Protein AF-X1SM52-F1 (afdb_monomer)

Nearest PDB structures (foldseek):
  2pl2-assembly1_B  TM=7.742E-01  e=5.241E-04  Thermus thermophilus HB27
  8tau-assembly1_S  TM=8.179E-01  e=6.120E-02  Homo sapiens
  5a31-assembly1_Y  TM=7.576E-01  e=1.519E-01  Homo sapiens
  7vop-assembly1_Z  TM=7.124E-01  e=1.519E-01  Xenopus laevis
  4ja7-assembly1_A  TM=6.830E-01  e=1.365E-01  Rattus norvegicus

Organism: NCBI:txid412755

Mean predicted aligned error: 5.31 Å

pLDDT: mean 91.98, std 9.49, range [37.09, 98.44]

Radius of gyration: 20.3 Å; Cα contacts (8 Å, |Δi|>4): 398; chains: 1; bounding box: 56×36×54 Å

Sequence (228 aa):
SEGLKYVTSRDSLLLVSANLERLLGDQPKRIELLNKALKENPASTICRYLLAREAYNKKDYNGVITFLKPTIENHFDEIRSFILYSKAVSICDHNYSRAIAILKQADPIGWADPIFVATLGGMYSLSENASEAENIFGRAKKQRFPEEEARQITFKPKDLADPIRNIITIGTVIVFKSTYLLIQSKQFGKFLYLSPKVEGKYVQEQTLLKFTIAYTAKGGLALYPSII

InterPro domains:
  IPR011990 Tetratricopeptide-like helical domain superfamily [G3DSA:1.25.40.10] (17-161)

Secondary structure (DSSP, 8-state):
-GGGGG-S-HHHHHHHHHHHHHHHT-HHHHHHHHHHHHHH-TT-HHHHHHHHHHHHHTT-HHHHHHHHHHHHHH-TT-HHHHHHHHHHHHHHHTSSHHHHHHHGGGHHHHTT-HHHHHHHHHHHHHTT-HHHHHHHHHHHHHS---HHHHHS--B-PBPSS-TTSBPEEEEEEEEE-SS-EEEEETTTEEEEES-SEETTEEPPTT-EEEEEEEEETTEEEEEEEEE-

Solvent-accessible surface area (backbone atoms only — not comparable to full-atom values): 11850 Å² total; per-residue (Å²): 122,74,75,73,78,70,57,93,47,72,35,60,54,29,50,53,51,23,53,49,27,56,75,73,65,39,57,70,61,19,52,52,29,37,52,50,20,30,69,76,36,77,82,43,57,65,43,26,46,55,52,17,52,53,25,46,75,71,68,34,36,68,51,19,43,64,45,35,47,67,38,64,75,73,40,65,82,45,51,71,50,35,53,54,38,22,54,29,43,18,42,78,67,58,42,42,69,67,19,50,60,55,37,54,68,27,45,95,66,28,78,81,35,44,49,47,44,5,41,55,26,42,43,29,21,74,35,102,39,49,67,58,15,51,52,46,25,54,54,41,61,77,48,90,59,59,71,68,59,33,67,36,80,60,23,70,58,51,28,48,91,45,71,86,41,67,41,69,50,59,26,31,25,76,40,74,43,92,60,26,30,36,28,42,26,91,82,56,46,62,25,40,27,87,42,37,51,48,92,88,38,79,63,56,62,72,42,45,33,38,24,34,54,33,14,17,22,62,37,41,31,49,40,81,54,40,82,111

Structure (mmCIF, N/CA/C/O backbone):
data_AF-X1SM52-F1
#
_entry.id   AF-X1SM52-F1
#
loop_
_atom_site.group_PDB
_atom_site.id
_atom_site.type_symbol
_atom_site.label_atom_id
_atom_site.label_alt_id
_atom_site.label_comp_id
_atom_site.label_asym_id
_atom_site.label_entity_id
_atom_site.label_seq_id
_atom_site.pdbx_PDB_ins_code
_atom_site.Cartn_x
_atom_site.Cartn_y
_atom_site.Cartn_z
_atom_site.occupancy
_atom_site.B_iso_or_equiv
_atom_site.auth_seq_id
_atom_site.auth_comp_id
_atom_site.auth_asym_id
_atom_site.auth_atom_id
_atom_site.pdbx_PDB_model_num
ATOM 1 N N . SER A 1 1 ? 36.768 -13.390 -15.983 1.00 49.78 1 SER A N 1
ATOM 2 C CA . SER A 1 1 ? 36.054 -14.673 -15.854 1.00 49.78 1 SER A CA 1
ATOM 3 C C . SER A 1 1 ? 35.339 -14.962 -17.167 1.00 49.78 1 SER A C 1
ATOM 5 O O . SER A 1 1 ? 34.784 -14.045 -17.762 1.00 49.78 1 SER A O 1
ATOM 7 N N . GLU A 1 2 ? 35.389 -16.199 -17.661 1.00 37.09 2 GLU A N 1
ATOM 8 C CA . GLU A 1 2 ? 34.787 -16.580 -18.954 1.00 37.09 2 GLU A CA 1
ATOM 9 C C . GLU A 1 2 ? 33.251 -16.602 -18.936 1.00 37.09 2 GLU A C 1
ATOM 11 O O . GLU A 1 2 ? 32.628 -16.415 -19.976 1.00 37.09 2 GLU A O 1
ATOM 16 N N . GLY A 1 3 ? 32.626 -16.713 -17.757 1.00 49.22 3 GLY A N 1
ATOM 17 C CA . GLY A 1 3 ? 31.164 -16.734 -17.613 1.00 49.22 3 GLY A CA 1
ATOM 18 C C . GLY A 1 3 ? 30.441 -15.446 -18.040 1.00 49.22 3 GLY A C 1
ATOM 19 O O . GLY A 1 3 ? 29.274 -15.504 -18.408 1.00 49.22 3 GLY A O 1
ATOM 20 N N . LEU A 1 4 ? 31.123 -14.292 -18.072 1.00 47.25 4 LEU A N 1
ATOM 21 C CA . LEU A 1 4 ? 30.550 -13.027 -18.569 1.00 47.25 4 LEU A CA 1
ATOM 22 C C . LEU A 1 4 ? 30.437 -12.975 -20.103 1.00 47.25 4 LEU A C 1
ATOM 24 O O . LEU A 1 4 ? 29.675 -12.165 -20.622 1.00 47.25 4 LEU A O 1
ATOM 28 N N . LYS A 1 5 ? 31.169 -13.832 -20.832 1.00 47.19 5 LYS A N 1
ATOM 29 C CA . LYS A 1 5 ? 31.117 -13.899 -22.304 1.00 47.19 5 LYS A CA 1
ATOM 30 C C . LYS A 1 5 ? 29.889 -14.650 -22.835 1.00 47.19 5 LYS A C 1
ATOM 32 O O . LYS A 1 5 ? 29.604 -14.544 -24.020 1.00 47.19 5 LYS A O 1
ATOM 37 N N . TYR A 1 6 ? 29.165 -15.368 -21.973 1.00 46.94 6 TYR A N 1
ATOM 38 C CA . TYR A 1 6 ? 28.023 -16.214 -22.345 1.00 46.94 6 TYR A CA 1
ATOM 39 C C . TYR A 1 6 ? 26.663 -15.666 -21.900 1.00 46.94 6 TYR A C 1
ATOM 41 O O . TYR A 1 6 ? 25.673 -16.394 -21.928 1.00 46.94 6 TYR A O 1
ATOM 49 N N . VAL A 1 7 ? 26.574 -14.394 -21.499 1.00 51.34 7 VAL A N 1
ATOM 50 C CA . VAL A 1 7 ? 25.254 -13.797 -21.269 1.00 51.34 7 VAL A CA 1
ATOM 51 C C . VAL A 1 7 ? 24.701 -13.315 -22.603 1.00 51.34 7 VAL A C 1
ATOM 53 O O . VAL A 1 7 ? 25.164 -12.328 -23.166 1.00 51.34 7 VAL A O 1
ATOM 56 N N . THR A 1 8 ? 23.699 -14.038 -23.097 1.00 57.75 8 THR A N 1
ATOM 57 C CA . THR A 1 8 ? 23.006 -13.817 -24.375 1.00 57.75 8 THR A CA 1
ATOM 58 C C . THR A 1 8 ? 22.331 -12.450 -24.482 1.00 57.75 8 THR A C 1
ATOM 60 O O . THR A 1 8 ? 21.991 -12.041 -25.586 1.00 57.75 8 THR A O 1
ATOM 63 N N . SER A 1 9 ? 22.158 -11.726 -23.370 1.00 65.06 9 SER A N 1
ATOM 64 C CA . SER A 1 9 ? 21.563 -10.393 -23.365 1.00 65.06 9 SER A CA 1
ATOM 65 C C . SER A 1 9 ? 22.263 -9.429 -22.403 1.00 65.06 9 SER A C 1
ATOM 67 O O . SER A 1 9 ? 22.356 -9.653 -21.194 1.00 65.06 9 SER A O 1
ATOM 69 N N . ARG A 1 10 ? 22.767 -8.322 -22.952 1.00 77.31 10 ARG A N 1
ATOM 70 C CA . ARG A 1 10 ? 23.544 -7.300 -22.232 1.00 77.31 10 ARG A CA 1
ATOM 71 C C . ARG A 1 10 ? 22.734 -6.592 -21.137 1.00 77.31 10 ARG A C 1
ATOM 73 O O . ARG A 1 10 ? 23.3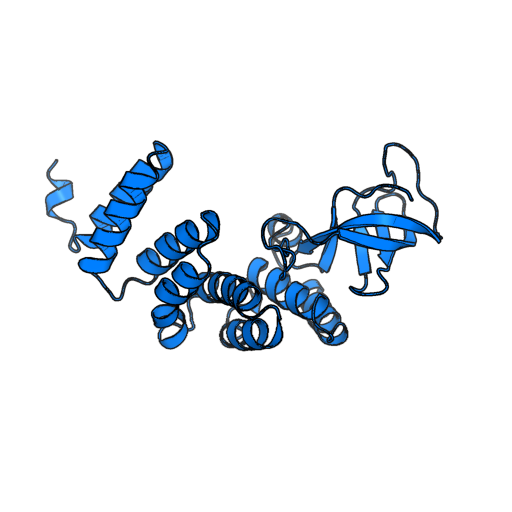03 -6.180 -20.128 1.00 77.31 10 ARG A O 1
ATOM 80 N N . ASP A 1 11 ? 21.418 -6.490 -21.301 1.00 79.81 11 ASP A N 1
ATOM 81 C CA . ASP A 1 11 ? 20.500 -5.918 -20.306 1.00 79.81 11 ASP A CA 1
ATOM 82 C C . ASP A 1 11 ? 20.463 -6.731 -18.999 1.00 79.81 11 ASP A C 1
ATOM 84 O O . ASP A 1 11 ? 20.436 -6.160 -17.911 1.00 79.81 11 ASP A O 1
ATOM 88 N N . SER A 1 12 ? 20.558 -8.057 -19.091 1.00 80.25 12 SER A N 1
ATOM 89 C CA . SER A 1 12 ? 20.534 -8.971 -17.949 1.00 80.25 12 SER A CA 1
ATOM 90 C C . SER A 1 12 ? 21.767 -8.776 -17.067 1.00 80.25 12 SER A C 1
ATOM 92 O O . SER A 1 12 ? 21.659 -8.756 -15.841 1.00 80.25 12 SER A O 1
ATOM 94 N N . LEU A 1 13 ? 22.932 -8.526 -17.676 1.00 84.88 13 LEU A N 1
ATOM 95 C CA . LEU A 1 13 ? 24.140 -8.136 -16.943 1.00 84.88 13 LEU A CA 1
ATOM 96 C C . LEU A 1 13 ? 23.965 -6.793 -16.234 1.00 84.88 13 LEU A C 1
ATOM 98 O O . LEU A 1 13 ? 24.308 -6.671 -15.060 1.00 84.88 13 LEU A O 1
ATOM 102 N N . LEU A 1 14 ? 23.393 -5.801 -16.919 1.00 86.19 14 LEU A N 1
ATOM 103 C CA . LEU A 1 14 ? 23.146 -4.478 -16.341 1.00 86.19 14 LEU A CA 1
ATOM 104 C C . LEU A 1 14 ? 22.149 -4.537 -15.174 1.00 86.19 14 LEU A C 1
ATOM 106 O O . LEU A 1 14 ? 22.336 -3.830 -14.185 1.00 86.19 14 LEU A O 1
ATOM 110 N N . LEU A 1 15 ? 21.140 -5.411 -15.239 1.00 85.00 15 LEU A N 1
ATOM 111 C CA . LEU A 1 15 ? 20.207 -5.675 -14.140 1.00 85.00 15 LEU A CA 1
ATOM 112 C C . LEU A 1 15 ? 20.903 -6.299 -12.927 1.00 85.00 15 LEU A C 1
ATOM 114 O O . LEU A 1 15 ? 20.676 -5.865 -11.795 1.00 85.00 15 LEU A O 1
ATOM 118 N N . VAL A 1 16 ? 21.774 -7.287 -13.146 1.00 85.75 16 VAL A N 1
ATOM 119 C CA . VAL A 1 16 ? 22.579 -7.881 -12.068 1.00 85.75 16 VAL A CA 1
ATOM 120 C C . VAL A 1 16 ? 23.484 -6.822 -11.440 1.00 85.75 16 VAL A C 1
ATOM 122 O O . VAL A 1 16 ? 23.496 -6.684 -10.217 1.00 85.75 16 VAL A O 1
ATOM 125 N N . SER A 1 17 ? 24.173 -6.010 -12.245 1.00 84.12 17 SER A N 1
ATOM 126 C CA . SER A 1 17 ? 24.994 -4.906 -11.741 1.00 84.12 17 SER A CA 1
ATOM 127 C C . SER A 1 17 ? 24.166 -3.885 -10.955 1.00 84.12 17 SER A C 1
ATOM 129 O O . SER A 1 17 ? 24.554 -3.514 -9.853 1.00 84.12 17 SER A O 1
ATOM 131 N N . ALA A 1 18 ? 22.990 -3.486 -11.444 1.00 81.75 18 ALA A N 1
ATOM 132 C CA . ALA A 1 18 ? 22.095 -2.578 -10.726 1.00 81.75 18 ALA A CA 1
ATOM 133 C C . ALA A 1 18 ? 21.634 -3.154 -9.373 1.00 81.75 18 ALA A C 1
ATOM 135 O O . ALA A 1 18 ? 21.481 -2.417 -8.395 1.00 81.75 18 ALA A O 1
ATOM 136 N N . ASN A 1 19 ? 21.430 -4.471 -9.294 1.00 85.69 19 ASN A N 1
ATOM 137 C CA . ASN A 1 19 ? 21.124 -5.153 -8.040 1.00 85.69 19 ASN A CA 1
ATOM 138 C C . ASN A 1 19 ? 22.309 -5.155 -7.066 1.00 85.69 19 ASN A C 1
ATOM 140 O O . ASN A 1 19 ? 22.078 -5.004 -5.868 1.00 85.69 19 ASN A O 1
ATOM 144 N N . LEU A 1 20 ? 23.547 -5.282 -7.550 1.00 84.69 20 LEU A N 1
ATOM 145 C CA . LEU A 1 20 ? 24.745 -5.151 -6.714 1.00 84.69 20 LEU A CA 1
ATOM 146 C C . LEU A 1 20 ? 24.875 -3.732 -6.154 1.00 84.69 20 LEU A C 1
ATOM 148 O O . LEU A 1 2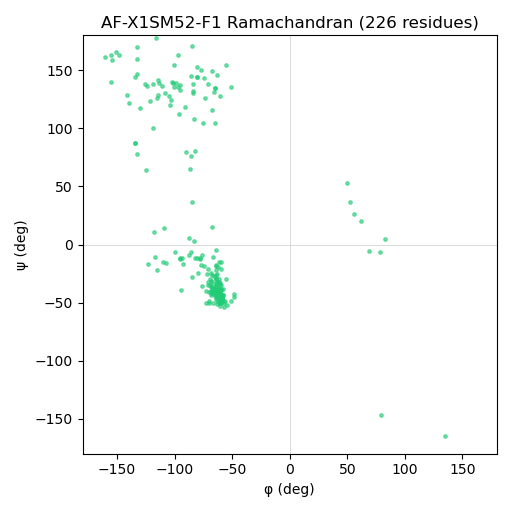0 ? 25.020 -3.575 -4.946 1.00 84.69 20 LEU A O 1
ATOM 152 N N . GLU A 1 21 ? 24.712 -2.700 -6.984 1.00 88.81 21 GLU A N 1
ATOM 153 C CA . GLU A 1 21 ? 24.759 -1.303 -6.518 1.00 88.81 21 GLU A CA 1
ATOM 154 C C . GLU A 1 21 ? 23.665 -1.005 -5.478 1.00 88.81 21 GLU A C 1
ATOM 156 O O . GLU A 1 21 ? 23.893 -0.281 -4.511 1.00 88.81 21 GLU A O 1
ATOM 161 N N . ARG A 1 22 ? 22.491 -1.649 -5.590 1.00 87.31 22 ARG A N 1
ATOM 162 C CA . ARG A 1 22 ? 21.453 -1.600 -4.544 1.00 87.31 22 ARG A CA 1
ATOM 163 C C . ARG A 1 22 ? 21.966 -2.110 -3.195 1.00 87.31 22 ARG A C 1
ATOM 165 O O . ARG A 1 22 ? 21.612 -1.535 -2.171 1.00 87.31 22 ARG A O 1
ATOM 172 N N . LEU A 1 23 ? 22.709 -3.219 -3.193 1.00 87.38 23 LEU A N 1
ATOM 173 C CA . LEU A 1 23 ? 23.259 -3.832 -1.979 1.00 87.38 23 LEU A CA 1
ATOM 174 C C . LEU A 1 23 ? 24.395 -2.991 -1.389 1.00 87.38 23 LEU A C 1
ATOM 176 O O . LEU A 1 23 ? 24.532 -2.935 -0.173 1.00 87.38 23 LEU A O 1
ATOM 180 N N . LEU A 1 24 ? 25.155 -2.308 -2.245 1.00 89.44 24 LEU A N 1
ATOM 181 C CA . LEU A 1 24 ? 26.220 -1.383 -1.852 1.00 89.44 24 LEU A CA 1
ATOM 182 C C . LEU A 1 24 ? 25.695 -0.012 -1.392 1.00 89.44 24 LEU A C 1
ATOM 184 O O . LEU A 1 24 ? 26.450 0.777 -0.835 1.00 89.44 24 LEU A O 1
ATOM 188 N N . GLY A 1 25 ? 24.408 0.276 -1.608 1.00 88.06 25 GLY A N 1
ATOM 189 C CA . GLY A 1 25 ? 23.784 1.552 -1.253 1.00 88.06 25 GLY A CA 1
ATOM 190 C C . GLY A 1 25 ? 23.995 2.675 -2.276 1.00 88.06 25 GLY A C 1
ATOM 191 O O . GLY A 1 25 ? 23.520 3.788 -2.047 1.00 88.06 25 GLY A O 1
ATOM 192 N N . ASP A 1 26 ? 24.627 2.402 -3.422 1.00 91.75 26 ASP A N 1
ATOM 193 C CA . ASP A 1 26 ? 24.862 3.378 -4.493 1.00 91.75 26 ASP A CA 1
ATOM 194 C C . ASP A 1 26 ? 23.616 3.529 -5.387 1.00 91.75 26 ASP A C 1
ATOM 196 O O . ASP A 1 26 ? 23.471 2.945 -6.467 1.00 91.75 26 ASP A O 1
ATOM 200 N N . GLN A 1 27 ? 22.652 4.315 -4.900 1.00 89.44 27 GLN A N 1
ATOM 201 C CA . GLN A 1 27 ? 21.408 4.579 -5.627 1.00 89.44 27 GLN A CA 1
ATOM 202 C C . GLN A 1 27 ? 21.604 5.339 -6.951 1.00 89.44 27 GLN A C 1
ATOM 204 O O . GLN A 1 27 ? 20.938 4.974 -7.926 1.00 89.44 27 GLN A O 1
ATOM 209 N N . PRO A 1 28 ? 22.464 6.376 -7.049 1.00 92.56 28 PRO A N 1
ATOM 210 C CA . PRO A 1 28 ? 22.715 7.053 -8.320 1.00 92.56 28 PRO A CA 1
ATOM 211 C C . PRO A 1 28 ? 23.203 6.099 -9.414 1.00 92.56 28 PRO A C 1
ATOM 213 O O . PRO A 1 28 ? 22.600 6.044 -10.491 1.00 92.56 28 PRO A O 1
ATOM 216 N N . LYS A 1 29 ? 24.224 5.286 -9.123 1.00 91.88 29 LYS A N 1
ATOM 217 C CA . LYS A 1 29 ? 24.796 4.351 -10.095 1.00 91.88 29 LYS A CA 1
ATOM 218 C C . LYS A 1 29 ? 23.829 3.233 -10.455 1.00 91.88 29 LYS A C 1
ATOM 220 O O . LYS A 1 29 ? 23.723 2.845 -11.618 1.00 91.88 29 LYS A O 1
ATOM 225 N N . ARG A 1 30 ? 23.035 2.765 -9.490 1.00 92.06 30 ARG A N 1
ATOM 226 C CA . ARG A 1 30 ? 21.930 1.840 -9.758 1.00 92.06 30 ARG A CA 1
ATOM 227 C C . ARG A 1 30 ? 20.943 2.400 -10.783 1.00 92.06 30 ARG A C 1
ATOM 229 O O . ARG A 1 30 ? 20.582 1.692 -11.720 1.00 92.06 30 ARG A O 1
ATOM 236 N N . ILE A 1 31 ? 20.499 3.647 -10.621 1.00 92.94 31 ILE A N 1
ATOM 237 C CA . ILE A 1 31 ? 19.558 4.289 -11.555 1.00 92.94 31 ILE A CA 1
ATOM 238 C C . ILE A 1 31 ? 20.200 4.456 -12.936 1.00 92.94 31 ILE A C 1
ATOM 240 O O . ILE A 1 31 ? 19.539 4.229 -13.950 1.00 92.94 31 ILE A O 1
ATOM 244 N N . GLU A 1 32 ? 21.482 4.811 -13.000 1.00 93.88 32 GLU A N 1
ATOM 245 C CA . GLU A 1 32 ? 22.226 4.884 -14.259 1.00 93.88 32 GLU A CA 1
ATOM 246 C C . GLU A 1 32 ? 22.229 3.532 -14.992 1.00 93.88 32 GLU A C 1
ATOM 248 O O . GLU A 1 32 ? 21.895 3.467 -16.177 1.00 93.88 32 GLU A O 1
ATOM 253 N N . LEU A 1 33 ? 22.548 2.444 -14.286 1.00 92.81 33 LEU A N 1
ATOM 254 C CA . LEU A 1 33 ? 22.578 1.091 -14.845 1.00 92.81 33 LEU A CA 1
ATOM 255 C C . LEU A 1 33 ? 21.198 0.623 -15.314 1.00 92.81 33 LEU A C 1
ATOM 257 O O . LEU A 1 33 ? 21.093 0.062 -16.402 1.00 92.81 33 LEU A O 1
ATOM 261 N N . LEU A 1 34 ? 20.138 0.899 -14.549 1.00 93.56 34 LEU A N 1
ATOM 262 C CA . LEU A 1 34 ? 18.765 0.579 -14.953 1.00 93.56 34 LEU A CA 1
ATOM 263 C C . LEU A 1 34 ? 18.339 1.347 -16.211 1.00 93.56 34 LEU A C 1
ATOM 265 O O . LEU A 1 34 ? 17.715 0.773 -17.100 1.00 93.56 34 LEU A O 1
ATOM 269 N N . ASN A 1 35 ? 18.710 2.625 -16.325 1.00 93.62 35 ASN A N 1
ATOM 270 C CA . ASN A 1 35 ? 18.447 3.406 -17.533 1.00 93.62 35 ASN A CA 1
ATOM 271 C C . ASN A 1 35 ? 19.219 2.868 -18.742 1.00 93.62 35 ASN A C 1
ATOM 273 O O . ASN A 1 35 ? 18.666 2.806 -19.838 1.00 93.62 35 ASN A O 1
ATOM 277 N N . LYS A 1 36 ? 20.481 2.457 -18.561 1.00 93.38 36 LYS A N 1
ATOM 278 C CA . LYS A 1 36 ? 21.247 1.784 -19.620 1.00 93.38 36 LYS A CA 1
ATOM 279 C C . LYS A 1 36 ? 20.575 0.472 -20.029 1.00 93.38 36 LYS A C 1
ATOM 281 O O . LYS A 1 36 ? 20.385 0.254 -21.218 1.00 93.38 36 LYS A O 1
ATOM 286 N N . ALA A 1 37 ? 20.144 -0.346 -19.069 1.00 92.12 37 ALA A N 1
ATOM 287 C CA . ALA A 1 37 ? 19.449 -1.603 -19.342 1.00 92.12 37 ALA A CA 1
ATOM 288 C C . ALA A 1 37 ? 18.150 -1.381 -20.132 1.00 92.12 37 ALA A C 1
ATOM 290 O O . ALA A 1 37 ? 17.891 -2.089 -21.099 1.00 92.12 37 ALA A O 1
ATOM 291 N N . LEU A 1 38 ? 17.364 -0.360 -19.773 1.00 93.44 38 LEU A N 1
ATOM 292 C CA . LEU A 1 38 ? 16.140 -0.013 -20.495 1.00 93.44 38 LEU A CA 1
ATOM 293 C C . LEU A 1 38 ? 16.414 0.523 -21.910 1.00 93.44 38 LEU A C 1
ATOM 295 O O . LEU A 1 38 ? 15.608 0.301 -22.804 1.00 93.44 38 LEU A O 1
ATOM 299 N N . LYS A 1 39 ? 17.535 1.218 -22.140 1.00 93.44 39 LYS A N 1
ATOM 300 C CA . LYS A 1 39 ? 17.932 1.651 -23.492 1.00 93.44 39 LYS A CA 1
ATOM 301 C C . LYS A 1 39 ? 18.302 0.470 -24.388 1.00 93.44 39 LYS A C 1
ATOM 303 O O . LYS A 1 39 ? 17.945 0.479 -25.559 1.00 93.44 39 LYS A O 1
ATOM 308 N N . GLU A 1 40 ? 18.997 -0.524 -23.839 1.00 92.31 40 GLU A N 1
ATOM 309 C CA . GLU A 1 40 ? 19.375 -1.747 -24.562 1.00 92.31 40 GLU A CA 1
ATOM 310 C C . GLU A 1 40 ? 18.155 -2.648 -24.824 1.00 92.31 40 GLU A C 1
ATOM 312 O O . GLU A 1 40 ? 18.061 -3.267 -25.878 1.00 92.31 40 GLU A O 1
ATOM 317 N N . ASN A 1 41 ? 17.195 -2.685 -23.894 1.00 91.25 41 ASN A N 1
ATOM 318 C CA . ASN A 1 41 ? 15.939 -3.417 -24.042 1.00 91.25 41 ASN A CA 1
ATOM 319 C C . ASN A 1 41 ? 14.730 -2.569 -23.593 1.00 91.25 41 ASN A C 1
ATOM 321 O O . ASN A 1 41 ? 14.279 -2.678 -22.444 1.00 91.25 41 ASN A O 1
ATOM 325 N N . PRO A 1 42 ? 14.151 -1.755 -24.499 1.00 90.31 42 PRO A N 1
ATOM 326 C CA . PRO A 1 42 ? 13.000 -0.908 -24.184 1.00 90.31 42 PRO A CA 1
ATOM 327 C C . PRO A 1 42 ? 11.736 -1.675 -23.779 1.00 90.31 42 PRO A C 1
ATOM 329 O O . PRO A 1 42 ? 10.847 -1.092 -23.156 1.00 90.31 42 PRO A O 1
ATOM 332 N N . ALA A 1 43 ? 11.630 -2.963 -24.109 1.00 89.69 43 ALA A N 1
ATOM 333 C CA . ALA A 1 43 ? 10.480 -3.798 -23.766 1.00 89.69 43 ALA A CA 1
ATOM 334 C C . ALA A 1 43 ? 10.579 -4.419 -22.359 1.00 89.69 43 ALA A C 1
ATOM 336 O O . ALA A 1 43 ? 9.615 -5.013 -21.888 1.00 89.69 43 ALA A O 1
ATOM 337 N N . SER A 1 44 ? 11.711 -4.272 -21.659 1.00 92.31 44 SER A N 1
ATOM 338 C CA . SER A 1 44 ? 11.921 -4.899 -20.350 1.00 92.31 44 SER A CA 1
ATOM 339 C C . SER A 1 44 ? 10.959 -4.363 -19.279 1.00 92.31 44 SER A C 1
ATOM 341 O O . SER A 1 44 ? 11.146 -3.266 -18.737 1.00 92.31 44 SER A O 1
ATOM 343 N N . THR A 1 45 ? 9.944 -5.163 -18.932 1.00 93.81 45 THR A N 1
ATOM 344 C CA . THR A 1 45 ? 8.971 -4.869 -17.865 1.00 93.81 45 THR A CA 1
ATOM 345 C C . THR A 1 45 ? 9.661 -4.737 -16.508 1.00 93.81 45 THR A C 1
ATOM 347 O O . THR A 1 45 ? 9.367 -3.815 -15.747 1.00 93.81 45 THR A O 1
ATOM 350 N N . ILE A 1 46 ? 10.669 -5.576 -16.250 1.00 92.19 46 ILE A N 1
ATOM 351 C CA . ILE A 1 46 ? 11.484 -5.553 -15.030 1.00 92.19 46 ILE A CA 1
ATOM 352 C C . ILE A 1 46 ? 12.224 -4.218 -14.889 1.00 92.19 46 ILE A C 1
ATOM 354 O O . ILE A 1 46 ? 12.135 -3.580 -13.837 1.00 92.19 46 ILE A O 1
ATOM 358 N N . CYS A 1 47 ? 12.932 -3.758 -15.929 1.00 93.75 47 CYS A N 1
ATOM 359 C CA . CYS A 1 47 ? 13.641 -2.473 -15.891 1.00 93.75 47 CYS A CA 1
ATOM 360 C C . CYS A 1 47 ? 12.678 -1.312 -15.621 1.00 93.75 47 CYS A C 1
ATOM 362 O O . CYS A 1 47 ? 12.953 -0.466 -14.767 1.00 93.75 47 CYS A O 1
ATOM 364 N N . ARG A 1 48 ? 11.532 -1.296 -16.315 1.00 96.44 48 ARG A N 1
ATOM 365 C CA . ARG A 1 48 ? 10.485 -0.278 -16.144 1.00 96.44 48 ARG A CA 1
ATOM 366 C C . ARG A 1 48 ? 9.949 -0.259 -14.721 1.00 96.44 48 ARG A C 1
ATOM 368 O O . ARG A 1 48 ? 9.906 0.804 -14.109 1.00 96.44 48 ARG A O 1
ATOM 375 N N . TYR A 1 49 ? 9.615 -1.423 -14.171 1.00 96.75 49 TYR A N 1
ATOM 376 C CA . TYR A 1 49 ? 9.144 -1.549 -12.796 1.00 96.75 49 TYR A CA 1
ATOM 377 C C . TYR A 1 49 ? 10.181 -1.073 -11.777 1.00 96.75 49 TYR A C 1
ATOM 379 O O . TYR A 1 49 ? 9.845 -0.323 -10.859 1.00 96.75 49 TYR A O 1
ATOM 387 N N . LEU A 1 50 ? 11.451 -1.453 -11.935 1.00 95.62 50 LEU A N 1
ATOM 388 C CA . LEU A 1 50 ? 12.508 -1.041 -11.011 1.00 95.62 50 LEU A CA 1
ATOM 3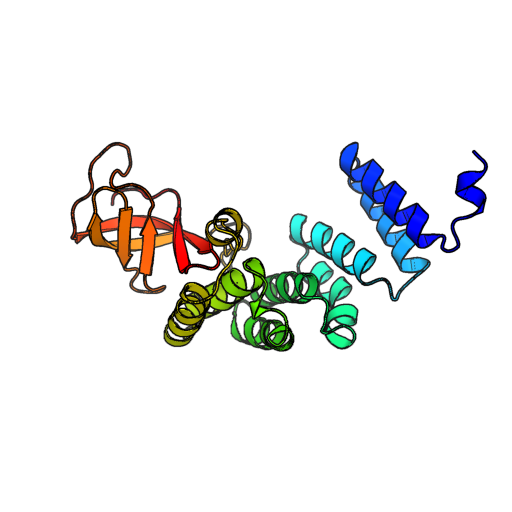89 C C . LEU A 1 50 ? 12.762 0.471 -11.060 1.00 95.62 50 LEU A C 1
ATOM 391 O O . LEU A 1 50 ? 12.877 1.085 -10.000 1.00 95.62 50 LEU A O 1
ATOM 395 N N . LEU A 1 51 ? 12.801 1.079 -12.250 1.00 97.00 51 LEU A N 1
ATOM 396 C CA . LEU A 1 51 ? 12.924 2.535 -12.407 1.00 97.00 51 LEU A CA 1
ATOM 397 C C . LEU A 1 51 ? 11.724 3.270 -11.814 1.00 97.00 51 LEU A C 1
ATOM 399 O O . LEU A 1 51 ? 11.896 4.227 -11.060 1.00 97.00 51 LEU A O 1
ATOM 403 N N . ALA A 1 52 ? 10.514 2.783 -12.083 1.00 97.81 52 ALA A N 1
ATOM 404 C CA . ALA A 1 52 ? 9.295 3.326 -11.508 1.00 97.81 52 ALA A CA 1
ATOM 405 C C . ALA A 1 52 ? 9.295 3.238 -9.981 1.00 97.81 52 ALA A C 1
ATOM 407 O O . ALA A 1 52 ? 8.904 4.184 -9.307 1.00 97.81 52 ALA A O 1
ATOM 408 N N . ARG A 1 53 ? 9.788 2.141 -9.399 1.00 96.12 53 ARG A N 1
ATOM 409 C CA . ARG A 1 53 ? 9.906 2.014 -7.942 1.00 96.12 53 ARG A CA 1
ATOM 410 C C . ARG A 1 53 ? 10.825 3.079 -7.350 1.00 96.12 53 ARG A C 1
ATOM 412 O O . ARG A 1 53 ? 10.502 3.651 -6.312 1.00 96.12 53 ARG A O 1
ATOM 419 N N . GLU A 1 54 ? 11.942 3.373 -8.011 1.00 95.06 54 GLU A N 1
ATOM 420 C CA . GLU A 1 54 ? 12.837 4.449 -7.579 1.00 95.06 54 GLU A CA 1
ATOM 421 C C . GLU A 1 54 ? 12.220 5.835 -7.753 1.00 95.06 54 GLU A C 1
ATOM 423 O O . GLU A 1 54 ? 12.342 6.665 -6.851 1.00 95.06 54 GLU A O 1
ATOM 428 N N . ALA A 1 55 ? 11.504 6.074 -8.853 1.00 96.75 55 ALA A N 1
ATOM 429 C CA . ALA A 1 55 ? 10.742 7.304 -9.050 1.00 96.75 55 ALA A CA 1
ATOM 430 C C . ALA A 1 55 ? 9.704 7.493 -7.929 1.00 96.75 55 ALA A C 1
ATOM 432 O O . ALA A 1 55 ? 9.664 8.545 -7.291 1.00 96.75 55 ALA A O 1
ATOM 433 N N . TYR A 1 56 ? 8.958 6.439 -7.581 1.00 95.75 56 TYR A N 1
ATOM 434 C CA . TYR A 1 56 ? 7.986 6.463 -6.486 1.00 95.75 56 TYR A CA 1
ATOM 435 C C . TYR A 1 56 ? 8.641 6.799 -5.139 1.00 95.75 56 TYR A C 1
ATOM 437 O O . TYR A 1 56 ? 8.136 7.639 -4.397 1.00 95.75 56 TYR A O 1
ATOM 445 N N . ASN A 1 57 ? 9.795 6.197 -4.828 1.00 92.62 57 ASN A N 1
ATOM 446 C CA . ASN A 1 57 ? 10.545 6.488 -3.599 1.00 92.62 57 ASN A CA 1
ATOM 447 C C . ASN A 1 57 ? 11.009 7.951 -3.529 1.00 92.62 57 ASN A C 1
ATOM 449 O O . ASN A 1 57 ? 11.064 8.534 -2.446 1.00 92.62 57 ASN A O 1
ATOM 453 N N . LYS A 1 58 ? 11.312 8.553 -4.684 1.00 93.69 58 LYS A N 1
ATOM 454 C CA . LYS A 1 58 ? 11.660 9.973 -4.822 1.00 93.69 58 LYS A CA 1
ATOM 455 C C . LYS A 1 58 ? 10.442 10.898 -4.902 1.00 93.69 58 LYS A C 1
ATOM 457 O O . LYS A 1 58 ? 10.626 12.102 -5.043 1.00 93.69 58 LYS A O 1
ATOM 462 N N . LYS A 1 59 ? 9.223 10.359 -4.773 1.00 95.00 59 LYS A N 1
ATOM 463 C CA . LYS A 1 59 ? 7.946 11.078 -4.931 1.00 95.00 59 LYS A CA 1
ATOM 464 C C . LYS A 1 59 ? 7.740 11.657 -6.340 1.00 95.00 59 LYS A C 1
ATOM 466 O O . LYS A 1 59 ? 6.921 12.550 -6.528 1.00 95.00 59 LYS A O 1
ATOM 471 N N . ASP A 1 60 ? 8.455 11.132 -7.332 1.00 96.56 60 ASP A N 1
ATOM 472 C CA . ASP A 1 60 ? 8.257 11.448 -8.744 1.00 96.56 60 ASP A CA 1
ATOM 473 C C . ASP A 1 60 ? 7.158 10.549 -9.329 1.00 96.56 60 ASP A C 1
ATOM 475 O O . ASP A 1 60 ? 7.409 9.554 -10.012 1.00 96.56 60 ASP A O 1
ATOM 479 N N . TYR A 1 61 ? 5.906 10.871 -9.003 1.00 97.12 61 TYR A N 1
ATOM 480 C CA . TYR A 1 61 ? 4.748 10.075 -9.421 1.00 97.12 61 TYR A CA 1
ATOM 481 C C . TYR A 1 61 ? 4.482 10.161 -10.932 1.00 97.12 61 TYR A C 1
ATOM 483 O O . TYR A 1 61 ? 4.050 9.179 -11.534 1.00 97.12 61 TYR A O 1
ATOM 491 N N . ASN A 1 62 ? 4.820 11.282 -11.577 1.00 97.75 62 ASN A N 1
ATOM 492 C CA . ASN A 1 62 ? 4.746 11.399 -13.036 1.00 97.75 62 ASN A CA 1
ATOM 493 C C . ASN A 1 62 ? 5.781 10.497 -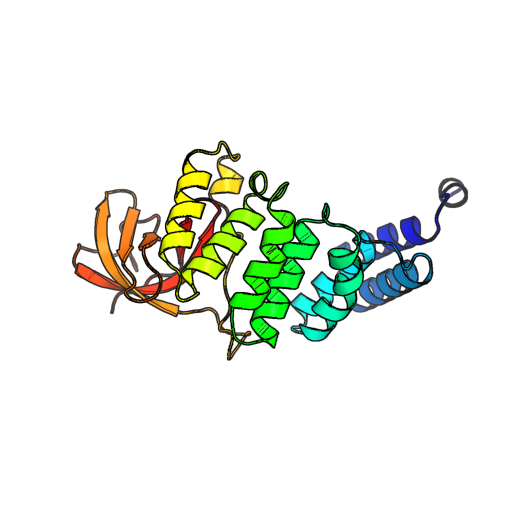13.724 1.00 97.75 62 ASN A C 1
ATOM 495 O O . ASN A 1 62 ? 5.466 9.851 -14.728 1.00 97.75 62 ASN A O 1
ATOM 499 N N . GLY A 1 63 ? 6.987 10.385 -13.159 1.00 97.56 63 GLY A N 1
ATOM 500 C CA . GLY A 1 63 ? 7.999 9.428 -13.596 1.00 97.56 63 GLY A CA 1
ATOM 501 C C . GLY A 1 63 ? 7.512 7.985 -13.491 1.00 97.56 63 GLY A C 1
ATOM 502 O O . GLY A 1 63 ? 7.663 7.221 -14.443 1.00 97.56 63 GLY A O 1
ATOM 503 N N . VAL A 1 64 ? 6.841 7.616 -12.391 1.00 98.38 64 VAL A N 1
ATOM 504 C CA . VAL A 1 64 ? 6.219 6.284 -12.229 1.00 98.38 64 VAL A CA 1
ATOM 505 C C . VAL A 1 64 ? 5.265 5.983 -13.381 1.00 98.38 64 VAL A C 1
ATOM 507 O O . VAL A 1 64 ? 5.397 4.944 -14.029 1.00 98.38 64 VAL A O 1
ATOM 510 N N . ILE A 1 65 ? 4.331 6.901 -13.650 1.00 98.38 65 ILE A N 1
ATOM 511 C CA . ILE A 1 65 ? 3.348 6.768 -14.731 1.00 98.38 65 ILE A CA 1
ATOM 512 C C . ILE A 1 65 ? 4.070 6.628 -16.075 1.00 98.38 65 ILE A C 1
ATOM 514 O O . ILE A 1 65 ? 3.769 5.722 -16.846 1.00 98.38 65 ILE A O 1
ATOM 518 N N . THR A 1 66 ? 5.070 7.467 -16.335 1.00 97.62 66 THR A N 1
ATOM 519 C CA . THR A 1 66 ? 5.839 7.452 -17.587 1.00 97.62 66 THR A CA 1
ATOM 520 C C . THR A 1 66 ? 6.553 6.119 -17.814 1.00 97.62 66 THR A C 1
ATOM 522 O O . THR A 1 66 ? 6.470 5.549 -18.902 1.00 97.62 66 THR A O 1
ATOM 525 N N . PHE A 1 67 ? 7.233 5.586 -16.796 1.00 97.69 67 PHE A N 1
ATOM 526 C CA . PHE A 1 67 ? 7.975 4.331 -16.928 1.00 97.69 67 PHE A CA 1
ATOM 527 C C . PHE A 1 67 ? 7.058 3.124 -17.133 1.00 97.69 67 PHE A C 1
ATOM 529 O O . PHE A 1 67 ? 7.379 2.253 -17.949 1.00 97.69 67 PHE A O 1
ATOM 536 N N . LEU A 1 68 ? 5.937 3.080 -16.407 1.00 98.06 68 LEU A N 1
ATOM 537 C CA . LEU A 1 68 ? 5.045 1.921 -16.351 1.00 98.06 68 LEU A CA 1
ATOM 538 C C . LEU A 1 68 ? 3.904 1.943 -17.365 1.00 98.06 68 LEU A C 1
ATOM 540 O O . LEU A 1 68 ? 3.338 0.881 -17.610 1.00 98.06 68 LEU A O 1
ATOM 544 N N . LYS A 1 69 ? 3.578 3.090 -17.976 1.00 97.00 69 LYS A N 1
ATOM 545 C CA . LYS A 1 69 ? 2.506 3.182 -18.979 1.00 97.00 69 LYS A CA 1
ATOM 546 C C . LYS A 1 69 ? 2.644 2.119 -20.084 1.00 97.00 69 LYS A C 1
ATOM 548 O O . LYS A 1 69 ? 1.688 1.377 -20.286 1.00 97.00 69 LYS A O 1
ATOM 553 N N . PRO A 1 70 ? 3.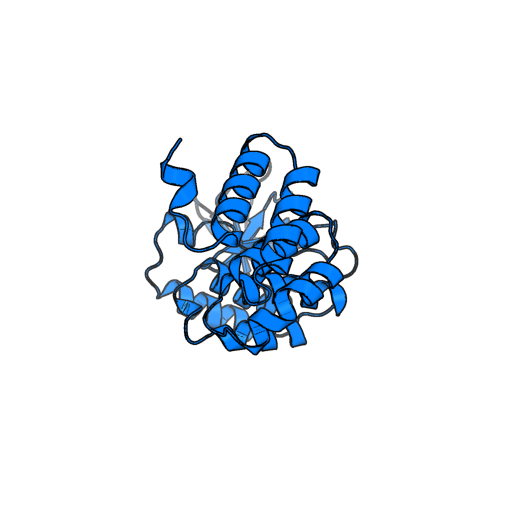823 1.915 -20.707 1.00 96.12 70 PRO A N 1
ATOM 554 C CA . PRO A 1 70 ? 3.965 0.866 -21.717 1.00 96.12 70 PRO A CA 1
ATOM 555 C C . PRO A 1 70 ? 3.777 -0.549 -21.161 1.00 96.12 70 PRO A C 1
ATOM 557 O O . PRO A 1 70 ? 3.324 -1.432 -21.879 1.00 96.12 70 PRO A O 1
ATOM 560 N N . THR A 1 71 ? 4.111 -0.785 -19.888 1.00 95.38 71 THR A N 1
ATOM 561 C CA . THR A 1 71 ? 3.918 -2.094 -19.253 1.00 95.38 71 THR A CA 1
ATOM 562 C C . THR A 1 71 ? 2.438 -2.382 -19.038 1.00 95.38 71 THR A C 1
ATOM 564 O O . THR A 1 71 ? 1.977 -3.442 -19.436 1.00 95.38 71 THR A O 1
ATOM 567 N N . ILE A 1 72 ? 1.673 -1.441 -18.481 1.00 95.00 72 ILE A N 1
ATOM 568 C CA . ILE A 1 72 ? 0.243 -1.671 -18.224 1.00 95.00 72 ILE A CA 1
ATOM 569 C C . ILE A 1 72 ? -0.595 -1.766 -19.510 1.00 95.00 72 ILE A C 1
ATOM 571 O O . ILE A 1 72 ? -1.651 -2.383 -19.491 1.00 95.00 72 ILE A O 1
ATOM 575 N N . GLU A 1 73 ? -0.137 -1.173 -20.618 1.00 94.12 73 GLU A N 1
ATOM 576 C CA . GLU A 1 73 ? -0.833 -1.222 -21.912 1.00 94.12 73 GLU A CA 1
ATOM 577 C C . GLU A 1 73 ? -0.600 -2.541 -22.665 1.00 94.12 73 GLU A C 1
ATOM 579 O O . GLU A 1 73 ? -1.429 -2.919 -23.488 1.00 94.12 73 GLU A O 1
ATOM 584 N N . ASN A 1 74 ? 0.511 -3.239 -22.395 1.00 93.00 74 ASN A N 1
ATOM 585 C CA . ASN A 1 74 ? 0.942 -4.393 -23.196 1.00 93.00 74 ASN A CA 1
ATOM 586 C C . ASN A 1 74 ? 1.127 -5.695 -22.393 1.00 93.00 74 ASN A C 1
ATOM 588 O O . ASN A 1 74 ? 1.177 -6.767 -22.989 1.00 93.00 74 ASN A O 1
ATOM 592 N N . HIS A 1 75 ? 1.225 -5.624 -21.062 1.00 90.62 75 HIS A N 1
ATOM 593 C CA . HIS A 1 75 ? 1.555 -6.755 -20.186 1.00 90.62 75 HIS A CA 1
ATOM 594 C C . HIS A 1 75 ? 0.595 -6.821 -18.992 1.00 90.62 75 HIS A C 1
ATOM 596 O O . HIS A 1 75 ? 0.918 -6.406 -17.877 1.00 90.62 75 HIS A O 1
ATOM 602 N N . PHE A 1 76 ? -0.617 -7.332 -19.227 1.00 86.81 76 PHE A N 1
ATOM 603 C CA . PHE A 1 76 ? -1.674 -7.452 -18.208 1.00 86.81 76 PHE A CA 1
ATOM 604 C C . PHE A 1 76 ? -1.352 -8.458 -17.091 1.00 86.81 76 PHE A C 1
ATOM 606 O O . PHE A 1 76 ? -2.035 -8.492 -16.069 1.00 86.81 76 PHE A O 1
ATOM 613 N N . ASP A 1 77 ? -0.303 -9.258 -17.270 1.00 88.50 77 ASP A N 1
ATOM 614 C CA . ASP A 1 77 ? 0.217 -10.224 -16.310 1.00 88.50 77 ASP A CA 1
ATOM 615 C C . ASP A 1 77 ? 1.121 -9.608 -15.220 1.00 88.50 77 ASP A C 1
ATOM 617 O O . ASP A 1 77 ? 1.382 -10.222 -14.183 1.00 88.50 77 ASP A O 1
ATOM 621 N N . GLU A 1 78 ? 1.528 -8.347 -15.383 1.00 93.00 78 GLU 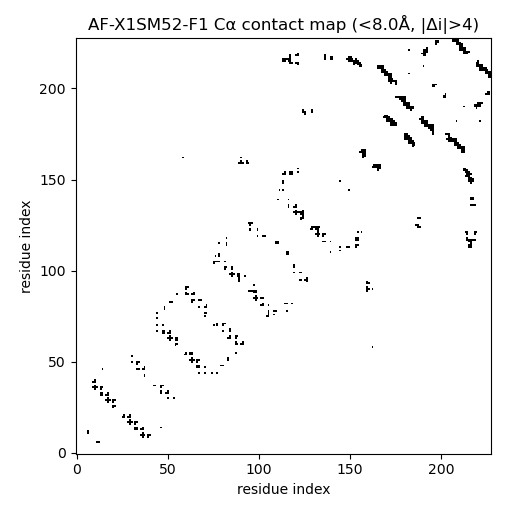A N 1
ATOM 622 C CA . GLU A 1 78 ? 2.462 -7.644 -14.497 1.00 93.00 78 GLU A CA 1
ATOM 623 C C . GLU A 1 78 ? 1.772 -6.975 -13.289 1.00 93.00 78 GLU A C 1
ATOM 625 O O . GLU A 1 78 ? 1.785 -5.750 -13.124 1.00 93.00 78 GLU A O 1
ATOM 630 N N . ILE A 1 79 ? 1.189 -7.773 -12.384 1.00 95.00 79 ILE A N 1
ATOM 631 C CA . ILE A 1 79 ? 0.394 -7.304 -11.220 1.00 95.00 79 ILE A CA 1
ATOM 632 C C . ILE A 1 79 ? 1.104 -6.201 -10.417 1.00 95.00 79 ILE A C 1
ATOM 634 O O . ILE A 1 79 ? 0.492 -5.211 -10.006 1.00 95.00 79 ILE A O 1
ATOM 638 N N . ARG A 1 80 ? 2.413 -6.350 -10.174 1.00 95.44 80 ARG A N 1
ATOM 639 C CA . ARG A 1 80 ? 3.202 -5.381 -9.390 1.00 95.44 80 ARG A CA 1
ATOM 640 C C . ARG A 1 80 ? 3.249 -4.006 -10.055 1.00 95.44 80 ARG A C 1
ATOM 642 O O . ARG A 1 80 ? 3.183 -2.994 -9.352 1.00 95.44 80 ARG A O 1
ATOM 649 N N . SER A 1 81 ? 3.305 -3.973 -11.382 1.00 97.06 81 SER A N 1
ATOM 650 C CA . SER A 1 81 ? 3.265 -2.746 -12.174 1.00 97.06 81 SER A CA 1
ATOM 651 C C . SER A 1 81 ? 1.892 -2.085 -12.094 1.00 97.06 81 SER A C 1
ATOM 653 O O . SER A 1 81 ? 1.829 -0.888 -11.825 1.00 97.06 81 SER A O 1
ATOM 655 N N . PHE A 1 82 ? 0.798 -2.849 -12.189 1.00 97.81 82 PHE A N 1
ATOM 656 C CA . PHE A 1 82 ? -0.558 -2.313 -12.000 1.00 97.81 82 PHE A CA 1
ATOM 657 C C . PHE A 1 82 ? -0.757 -1.693 -10.614 1.00 97.81 82 PHE A C 1
ATOM 659 O O . PHE A 1 82 ? -1.285 -0.585 -10.507 1.00 97.81 82 PHE A O 1
ATOM 666 N N . ILE A 1 83 ? -0.290 -2.354 -9.550 1.00 97.88 83 ILE A N 1
ATOM 667 C CA . ILE A 1 83 ? -0.374 -1.834 -8.174 1.00 97.88 83 ILE A CA 1
ATOM 668 C C . ILE A 1 83 ? 0.382 -0.506 -8.043 1.00 97.88 83 ILE A C 1
ATOM 670 O O . ILE A 1 83 ? -0.157 0.467 -7.508 1.00 97.88 83 ILE A O 1
ATOM 674 N N . LEU A 1 84 ? 1.634 -0.455 -8.507 1.00 98.06 84 LEU A N 1
ATOM 675 C CA . LEU A 1 84 ? 2.474 0.735 -8.374 1.00 98.06 84 LEU A CA 1
ATOM 676 C C . LEU A 1 84 ? 1.968 1.895 -9.244 1.00 98.06 84 LEU A C 1
ATOM 678 O O . LEU A 1 84 ? 1.906 3.030 -8.768 1.00 98.06 84 LEU A O 1
ATOM 682 N N . TYR A 1 85 ? 1.552 1.604 -10.478 1.00 98.44 85 TYR A N 1
ATOM 683 C CA . TYR A 1 85 ? 0.964 2.583 -11.389 1.00 98.44 85 TYR A CA 1
ATOM 684 C C . TYR A 1 85 ? -0.314 3.184 -10.807 1.00 98.44 85 TYR A C 1
ATOM 686 O O . TYR A 1 85 ? -0.445 4.402 -10.734 1.00 98.44 85 TYR A O 1
ATOM 694 N N . SER A 1 86 ? -1.227 2.345 -10.311 1.00 98.12 86 SER A N 1
ATOM 695 C CA . SER A 1 86 ? -2.502 2.799 -9.742 1.00 98.12 86 SER A CA 1
ATOM 696 C C . SER A 1 86 ? -2.292 3.698 -8.523 1.00 98.12 86 SER A C 1
ATOM 698 O O . SER A 1 86 ? -2.964 4.717 -8.383 1.00 98.12 86 SER A O 1
ATOM 700 N N . LYS A 1 87 ? -1.307 3.387 -7.668 1.00 97.81 87 LYS A N 1
ATOM 701 C CA . LYS A 1 87 ? -0.917 4.272 -6.558 1.00 97.81 87 LYS A CA 1
ATOM 702 C C . LYS A 1 87 ? -0.466 5.645 -7.054 1.00 97.81 87 LYS A C 1
ATOM 704 O O . LYS A 1 87 ? -0.966 6.651 -6.560 1.00 97.81 87 LYS A O 1
ATOM 709 N N . ALA A 1 88 ? 0.438 5.699 -8.030 1.00 98.06 88 ALA A N 1
ATOM 710 C CA . ALA A 1 88 ? 0.908 6.970 -8.581 1.00 98.06 88 ALA A CA 1
ATOM 711 C C . ALA A 1 88 ? -0.223 7.765 -9.251 1.00 98.06 88 ALA A C 1
ATOM 713 O O . ALA A 1 88 ? -0.355 8.958 -8.996 1.00 98.06 88 ALA A O 1
ATOM 714 N N . VAL A 1 89 ? -1.089 7.097 -10.018 1.00 98.06 89 VAL A N 1
ATOM 715 C CA . VAL A 1 89 ? -2.273 7.714 -10.632 1.00 98.06 89 VAL A CA 1
ATOM 716 C C . VAL A 1 89 ? -3.200 8.315 -9.585 1.00 98.06 89 VAL A C 1
ATOM 718 O O . VAL A 1 89 ? -3.622 9.453 -9.756 1.00 98.06 89 VAL A O 1
ATOM 721 N N . SER A 1 90 ? -3.476 7.605 -8.484 1.00 97.69 90 SER A N 1
ATOM 722 C CA . SER A 1 90 ? -4.356 8.148 -7.441 1.00 97.69 90 SER A CA 1
ATOM 723 C C . SER A 1 90 ? -3.828 9.446 -6.833 1.00 97.69 90 SER A C 1
ATOM 725 O O . SER A 1 90 ? -4.606 10.346 -6.526 1.00 97.69 90 SER A O 1
ATOM 727 N N . ILE A 1 91 ? -2.503 9.556 -6.711 1.00 96.94 91 ILE A N 1
ATOM 728 C CA . ILE A 1 91 ? -1.836 10.752 -6.204 1.00 96.94 91 ILE A CA 1
ATOM 729 C C . ILE A 1 91 ? -1.901 11.882 -7.236 1.00 96.94 91 ILE A C 1
ATOM 731 O O . ILE A 1 91 ? -2.326 12.980 -6.900 1.00 96.94 91 ILE A O 1
ATOM 735 N N . CYS A 1 92 ? -1.532 11.623 -8.493 1.00 96.69 92 CYS A N 1
ATOM 736 C CA . CYS A 1 92 ? -1.568 12.636 -9.551 1.00 96.69 92 CYS A CA 1
ATOM 737 C C . CYS A 1 92 ? -2.986 13.179 -9.800 1.00 96.69 92 CYS A C 1
ATOM 739 O O . CYS A 1 92 ? -3.160 14.379 -10.009 1.00 96.69 92 CYS A O 1
ATOM 741 N N . ASP A 1 93 ? -4.002 12.318 -9.741 1.00 96.44 93 ASP A N 1
ATOM 742 C CA . ASP A 1 93 ? -5.393 12.692 -10.023 1.00 96.44 93 ASP A CA 1
ATOM 743 C C . ASP A 1 93 ? -6.147 13.215 -8.801 1.00 96.44 93 ASP A C 1
ATOM 745 O O . ASP A 1 93 ? -7.285 13.670 -8.929 1.00 96.44 93 ASP A O 1
ATOM 749 N N . HIS A 1 94 ? -5.551 13.111 -7.614 1.00 95.69 94 HIS A N 1
ATOM 750 C CA . HIS A 1 94 ? -6.181 13.455 -6.341 1.00 95.69 94 HIS A CA 1
ATOM 751 C C . HIS A 1 94 ? -7.506 12.707 -6.086 1.00 95.69 94 HIS A C 1
ATOM 753 O O . HIS A 1 94 ? -8.379 13.187 -5.366 1.00 95.69 94 HIS A O 1
ATOM 759 N N . ASN A 1 95 ? -7.679 11.518 -6.676 1.00 95.19 95 ASN A N 1
ATOM 760 C CA . ASN A 1 95 ? -8.835 10.647 -6.462 1.00 95.19 95 ASN A CA 1
ATOM 761 C C . ASN A 1 95 ? -8.502 9.176 -6.760 1.00 95.19 95 ASN A C 1
ATOM 763 O O . ASN A 1 95 ? -7.527 8.865 -7.438 1.00 95.19 95 ASN A O 1
ATOM 767 N N . TYR A 1 96 ? -9.343 8.254 -6.286 1.00 96.62 96 TYR A N 1
ATOM 768 C CA . TYR A 1 96 ? -9.135 6.817 -6.491 1.00 96.62 96 TYR A CA 1
ATOM 769 C C . TYR A 1 96 ? -9.856 6.235 -7.714 1.00 96.62 96 TYR A C 1
ATOM 771 O O . TYR A 1 96 ? -9.549 5.112 -8.103 1.00 96.62 96 TYR A O 1
ATOM 779 N N . SER A 1 97 ? -10.777 6.957 -8.357 1.00 95.56 97 SER A N 1
ATOM 780 C CA . SER A 1 97 ? -11.682 6.390 -9.369 1.00 95.56 97 SER A CA 1
ATOM 781 C C . SER A 1 97 ? -10.940 5.795 -10.567 1.00 95.56 97 SER A C 1
ATOM 783 O O . SER A 1 97 ? -11.156 4.634 -10.923 1.00 95.56 97 SER A O 1
ATOM 785 N N . ARG A 1 98 ? -10.008 6.554 -11.163 1.00 96.25 98 ARG A N 1
ATOM 786 C CA . ARG A 1 98 ? -9.207 6.062 -12.297 1.00 96.25 98 ARG A CA 1
ATOM 787 C C . ARG A 1 98 ? -8.208 4.990 -11.864 1.00 96.25 98 ARG A C 1
ATOM 789 O O . ARG A 1 98 ? -8.053 3.987 -12.555 1.00 96.25 98 ARG A O 1
ATOM 796 N N . ALA A 1 99 ? -7.570 5.175 -10.709 1.00 97.38 99 ALA A N 1
ATOM 797 C CA . ALA A 1 99 ? -6.628 4.210 -10.147 1.00 97.38 99 ALA A CA 1
ATOM 798 C C . ALA A 1 99 ? -7.270 2.832 -9.918 1.00 97.38 99 ALA A C 1
ATOM 800 O O . ALA A 1 99 ? -6.687 1.816 -10.283 1.00 97.38 99 ALA A O 1
ATOM 801 N N . ILE A 1 100 ? -8.493 2.799 -9.384 1.00 97.62 100 ILE A N 1
ATOM 802 C CA . ILE A 1 100 ? -9.277 1.573 -9.205 1.00 97.62 100 ILE A CA 1
ATOM 803 C C . ILE A 1 100 ? -9.558 0.919 -10.560 1.00 97.62 100 ILE A C 1
ATOM 805 O O . ILE A 1 100 ? -9.325 -0.277 -10.714 1.00 97.62 100 ILE A O 1
ATOM 809 N N . ALA A 1 101 ? -10.019 1.686 -11.553 1.00 96.12 101 ALA A N 1
ATOM 810 C CA . ALA A 1 101 ? -10.322 1.152 -12.880 1.00 96.12 101 ALA A CA 1
ATOM 811 C C . ALA A 1 101 ? -9.091 0.523 -13.556 1.00 96.12 101 ALA A C 1
ATOM 813 O O . ALA A 1 101 ? -9.211 -0.520 -14.193 1.00 96.12 101 ALA A O 1
ATOM 814 N N . ILE A 1 102 ? -7.910 1.125 -13.389 1.00 96.12 102 ILE A N 1
ATOM 815 C CA . ILE A 1 102 ? -6.647 0.563 -13.881 1.00 96.12 102 ILE A CA 1
ATOM 816 C C . ILE A 1 102 ? -6.300 -0.716 -13.127 1.00 96.12 102 ILE A C 1
ATOM 818 O O . ILE A 1 102 ? -6.041 -1.738 -13.756 1.00 96.12 102 ILE A O 1
ATOM 822 N N . LEU A 1 103 ? -6.321 -0.685 -11.792 1.00 96.00 103 LEU A N 1
ATOM 823 C CA . LEU A 1 103 ? -5.952 -1.839 -10.978 1.00 96.00 103 LEU A CA 1
ATOM 824 C C . LEU A 1 103 ? -6.826 -3.059 -11.296 1.00 96.00 103 LEU A C 1
ATOM 826 O O . LEU A 1 103 ? -6.308 -4.167 -11.397 1.00 96.00 103 LEU A O 1
ATOM 830 N N . LYS A 1 104 ? -8.122 -2.849 -11.544 1.00 94.88 104 LYS A N 1
ATOM 831 C CA . LYS A 1 104 ? -9.067 -3.915 -11.906 1.00 94.88 104 LYS A CA 1
ATOM 832 C C . LYS A 1 104 ? -8.776 -4.603 -13.235 1.00 94.88 104 LYS A C 1
ATOM 834 O O . LYS A 1 104 ? -9.249 -5.713 -13.447 1.00 94.88 104 LYS A O 1
ATOM 839 N N . GLN A 1 105 ? -7.976 -4.016 -14.121 1.00 93.25 105 GLN A N 1
ATOM 840 C CA . GLN A 1 105 ? -7.556 -4.718 -15.340 1.00 93.25 105 GLN A CA 1
ATOM 841 C C . GLN A 1 105 ? -6.692 -5.947 -15.014 1.00 93.25 105 GLN A C 1
ATOM 843 O O . GLN A 1 105 ? -6.719 -6.925 -15.754 1.00 93.25 105 GLN A O 1
ATOM 848 N N . ALA A 1 106 ? -6.002 -5.937 -13.868 1.00 91.38 106 ALA A N 1
ATOM 849 C CA . ALA A 1 106 ? -5.258 -7.083 -13.353 1.00 91.38 106 ALA A CA 1
ATOM 850 C C . ALA A 1 106 ? -6.113 -8.033 -12.484 1.00 91.38 106 ALA A C 1
ATOM 852 O O . ALA A 1 106 ? -5.571 -8.997 -11.943 1.00 91.38 106 ALA A O 1
ATOM 853 N N . ASP A 1 107 ? -7.435 -7.817 -12.358 1.00 88.94 107 ASP A N 1
ATOM 854 C CA . ASP A 1 107 ? -8.345 -8.671 -11.572 1.00 88.94 107 ASP A CA 1
ATOM 855 C C . ASP A 1 107 ? -8.188 -10.177 -11.868 1.00 88.94 107 ASP A C 1
ATOM 857 O O . ASP A 1 107 ? -8.131 -10.939 -10.900 1.00 88.94 107 ASP A O 1
ATOM 861 N N . PRO A 1 108 ? -8.089 -10.653 -13.132 1.00 88.50 108 PRO A N 1
ATOM 862 C CA . PRO A 1 108 ? -8.079 -12.091 -13.432 1.00 88.50 108 PRO A CA 1
ATOM 863 C C . PRO A 1 108 ? -6.996 -12.888 -12.695 1.00 88.50 108 PRO A C 1
ATOM 865 O O . PRO A 1 108 ? -7.201 -14.055 -12.370 1.00 88.50 108 PRO A O 1
ATOM 868 N N . ILE A 1 109 ? -5.869 -12.245 -12.394 1.00 88.44 109 ILE A N 1
ATOM 869 C CA . ILE A 1 109 ? -4.710 -12.847 -11.727 1.00 88.44 109 ILE A CA 1
ATOM 870 C C . ILE A 1 109 ? -4.431 -12.233 -10.347 1.00 88.44 109 ILE A C 1
ATOM 872 O O . ILE A 1 109 ? -3.832 -12.876 -9.486 1.00 88.44 109 ILE A O 1
ATOM 876 N N . GLY A 1 110 ? -4.903 -11.009 -10.099 1.00 90.69 110 GLY A N 1
ATOM 877 C CA . GLY A 1 110 ? -4.627 -10.236 -8.891 1.00 90.69 110 GLY A CA 1
ATOM 878 C C . GLY A 1 110 ? -5.217 -10.841 -7.620 1.00 90.69 110 GLY A C 1
ATOM 879 O O . GLY A 1 110 ? -4.657 -10.672 -6.543 1.00 90.69 110 GLY A O 1
ATOM 880 N N . TRP A 1 111 ? -6.309 -11.605 -7.715 1.00 92.69 111 TRP A N 1
ATOM 881 C CA . TRP A 1 111 ? -6.973 -12.196 -6.544 1.00 92.69 111 TRP A CA 1
ATOM 882 C C . TRP A 1 111 ? -6.132 -13.213 -5.766 1.00 92.69 111 TRP A C 1
ATOM 884 O O . TRP A 1 111 ? -6.474 -13.507 -4.622 1.00 92.69 111 TRP A O 1
ATOM 894 N N . ALA A 1 112 ? -5.070 -13.758 -6.363 1.00 91.25 112 ALA A N 1
ATOM 895 C CA . ALA A 1 112 ? -4.119 -14.622 -5.666 1.00 91.25 112 ALA A CA 1
ATOM 896 C C . ALA A 1 112 ? -3.065 -13.827 -4.872 1.00 91.25 112 ALA A C 1
ATOM 898 O O . ALA A 1 112 ? -2.355 -14.407 -4.055 1.00 91.25 112 ALA A O 1
ATOM 899 N N . ASP A 1 113 ? -2.973 -12.510 -5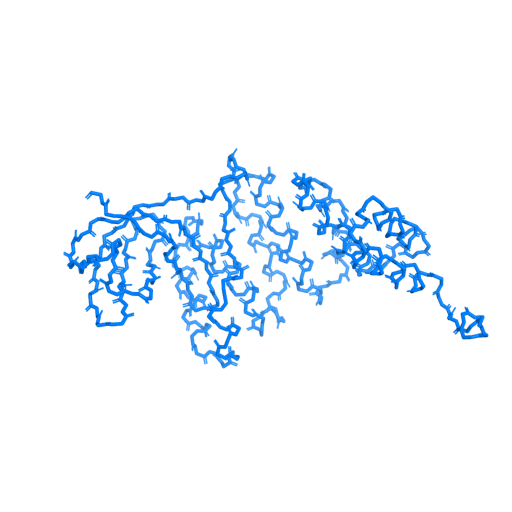.084 1.00 92.69 113 ASP A N 1
ATOM 900 C CA . ASP A 1 113 ? -1.944 -11.657 -4.506 1.00 92.69 113 ASP A CA 1
ATOM 901 C C . ASP A 1 113 ? -2.487 -10.806 -3.334 1.00 92.69 113 ASP A C 1
ATOM 903 O O . ASP A 1 113 ? -3.386 -9.975 -3.509 1.00 92.69 113 ASP A O 1
ATOM 907 N N . PRO A 1 114 ? -1.931 -10.940 -2.118 1.00 95.00 114 PRO A N 1
ATOM 908 C CA . PRO A 1 114 ? -2.419 -10.207 -0.952 1.00 95.00 114 PRO A CA 1
ATOM 909 C C . PRO A 1 114 ? -2.173 -8.689 -1.028 1.00 95.00 114 PRO A C 1
ATOM 911 O O . PRO A 1 114 ? -2.928 -7.914 -0.435 1.00 95.00 114 PRO A O 1
ATOM 914 N N . ILE A 1 115 ? -1.150 -8.229 -1.759 1.00 95.88 115 ILE A N 1
ATOM 915 C CA . ILE A 1 115 ? -0.871 -6.796 -1.961 1.00 95.88 115 ILE A CA 1
ATOM 916 C C . ILE A 1 115 ? -1.907 -6.193 -2.903 1.00 95.88 115 ILE A C 1
ATOM 918 O O . ILE A 1 115 ? -2.371 -5.075 -2.662 1.00 95.88 115 ILE A O 1
ATOM 922 N N . PHE A 1 116 ? -2.280 -6.929 -3.952 1.00 96.50 116 PHE A N 1
ATOM 923 C CA . PHE A 1 116 ? -3.350 -6.534 -4.860 1.00 96.50 116 PHE A CA 1
ATOM 924 C C . PHE A 1 116 ? -4.655 -6.318 -4.093 1.00 96.50 116 PHE A C 1
ATOM 926 O O . PHE A 1 116 ? -5.210 -5.222 -4.127 1.00 96.50 116 PHE A O 1
ATOM 933 N N . VAL A 1 117 ? -5.084 -7.320 -3.320 1.00 97.19 117 VAL A N 1
ATOM 934 C CA . VAL A 1 117 ? -6.320 -7.260 -2.527 1.00 97.19 117 VAL A CA 1
ATOM 935 C C . VAL A 1 117 ? -6.298 -6.102 -1.530 1.00 97.19 117 VAL A C 1
ATOM 937 O O . VAL A 1 117 ? -7.262 -5.342 -1.454 1.00 97.19 117 VAL A O 1
ATOM 940 N N . ALA A 1 118 ? -5.203 -5.935 -0.783 1.00 97.62 118 ALA A N 1
ATOM 941 C CA . ALA A 1 118 ? -5.072 -4.844 0.180 1.00 97.62 118 ALA A CA 1
ATOM 942 C C . ALA A 1 118 ? -5.123 -3.464 -0.488 1.00 97.62 118 ALA A C 1
ATOM 944 O O . ALA A 1 118 ? -5.724 -2.536 0.053 1.00 97.62 118 ALA A O 1
ATOM 945 N N . THR A 1 119 ? -4.497 -3.327 -1.662 1.00 98.06 119 THR A N 1
ATOM 946 C CA . THR A 1 119 ? -4.477 -2.069 -2.416 1.00 98.06 119 THR A CA 1
ATOM 947 C C . THR A 1 119 ? -5.856 -1.769 -2.991 1.00 98.06 119 THR A C 1
ATOM 949 O O . THR A 1 119 ? -6.371 -0.682 -2.757 1.00 98.06 119 THR A O 1
ATOM 952 N N . LEU A 1 120 ? -6.487 -2.726 -3.676 1.00 97.50 120 LEU A N 1
ATOM 953 C CA . LEU A 1 120 ? -7.803 -2.539 -4.286 1.00 97.50 120 LEU A CA 1
ATOM 954 C C . LEU A 1 120 ? -8.875 -2.271 -3.223 1.00 97.50 120 LEU A C 1
ATOM 956 O O . LEU A 1 120 ? -9.576 -1.265 -3.297 1.00 97.50 120 LEU A O 1
ATOM 960 N N . GLY A 1 121 ? -8.959 -3.122 -2.195 1.00 96.62 121 GLY A N 1
ATOM 961 C CA . GLY A 1 121 ? -9.916 -2.953 -1.101 1.00 96.62 121 GLY A CA 1
ATOM 962 C C . GLY A 1 121 ? -9.681 -1.661 -0.318 1.00 96.62 121 GLY A C 1
ATOM 963 O O . GLY A 1 121 ? -10.634 -0.969 0.027 1.00 96.62 121 GLY A O 1
ATOM 964 N N . GLY A 1 122 ? -8.419 -1.286 -0.092 1.00 97.00 122 GLY A N 1
ATOM 965 C CA . GLY A 1 122 ? -8.080 -0.026 0.563 1.00 97.00 122 GLY A CA 1
ATOM 966 C C . GLY A 1 122 ? -8.441 1.201 -0.274 1.00 97.00 122 GLY A C 1
ATOM 967 O O . GLY A 1 122 ? -8.990 2.153 0.270 1.00 97.00 122 GLY A O 1
ATOM 968 N N . MET A 1 123 ? -8.191 1.185 -1.588 1.00 97.44 123 MET A N 1
ATOM 969 C CA . MET A 1 123 ? -8.615 2.262 -2.493 1.00 97.44 123 MET A CA 1
ATOM 970 C C . MET A 1 123 ? -10.138 2.405 -2.514 1.00 97.44 123 MET A C 1
ATOM 972 O O . MET A 1 123 ? -10.636 3.521 -2.407 1.00 97.44 123 MET A O 1
ATOM 976 N N . TYR A 1 124 ? -10.883 1.297 -2.567 1.00 96.56 124 TYR A N 1
ATOM 977 C CA . TYR A 1 124 ? -12.343 1.333 -2.458 1.00 96.56 124 TYR A CA 1
ATOM 978 C C . TYR A 1 124 ? -12.811 1.894 -1.112 1.00 96.56 124 TYR A C 1
ATOM 980 O O . TYR A 1 124 ? -13.683 2.756 -1.086 1.00 96.56 124 TYR A O 1
ATOM 988 N N . SER A 1 125 ? -12.179 1.484 -0.010 1.00 95.06 125 SER A N 1
ATOM 989 C CA . SER A 1 125 ? -12.501 1.958 1.342 1.00 95.06 125 SER A C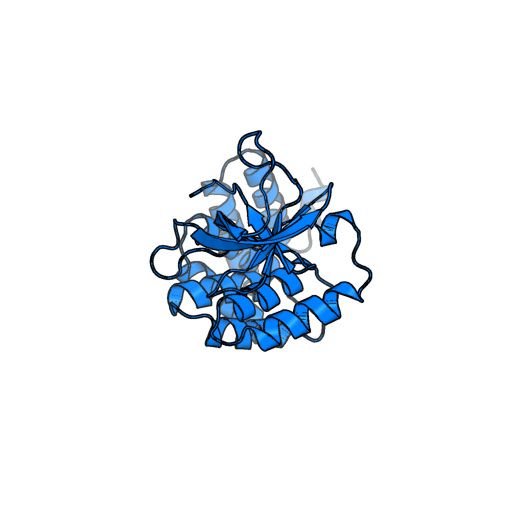A 1
ATOM 990 C C . SER A 1 125 ? -12.259 3.457 1.530 1.00 95.06 125 SER A C 1
ATOM 992 O O . SER A 1 125 ? -12.850 4.065 2.418 1.00 95.06 125 SER A O 1
ATOM 994 N N . LEU A 1 126 ? -11.350 4.031 0.739 1.00 94.31 126 LEU A N 1
ATOM 995 C CA . LEU A 1 126 ? -11.015 5.457 0.733 1.00 94.31 126 LEU A CA 1
ATOM 996 C C . LEU A 1 126 ? -11.772 6.246 -0.335 1.00 94.31 126 LEU A C 1
ATOM 998 O O . LEU A 1 126 ? -11.745 7.474 -0.319 1.00 94.31 126 LEU A O 1
ATOM 1002 N N . SER A 1 127 ? -12.415 5.548 -1.265 1.00 91.38 127 SER A N 1
ATOM 1003 C CA . SER A 1 127 ? -13.377 6.120 -2.197 1.00 91.38 127 SER A CA 1
ATOM 1004 C C . SER A 1 127 ? -14.764 6.183 -1.549 1.00 91.38 127 SER A C 1
ATOM 1006 O O . SER A 1 127 ? -15.006 5.566 -0.514 1.00 91.38 127 SER A O 1
ATOM 1008 N N . GLU A 1 128 ? -15.718 6.854 -2.189 1.00 81.62 128 GLU A N 1
ATOM 1009 C CA . GLU A 1 128 ? -17.125 6.906 -1.750 1.00 81.62 128 GLU A CA 1
ATOM 1010 C C . GLU A 1 128 ? -17.863 5.550 -1.866 1.00 81.62 128 GLU A C 1
ATOM 1012 O O . GLU A 1 128 ? -19.087 5.486 -1.805 1.00 81.62 128 GLU A O 1
ATOM 1017 N N . ASN A 1 129 ? -17.132 4.442 -2.027 1.00 86.31 129 ASN A N 1
ATOM 1018 C CA . ASN A 1 129 ? -17.673 3.113 -2.262 1.00 86.31 129 ASN A CA 1
ATOM 1019 C C . ASN A 1 129 ? -17.177 2.087 -1.227 1.00 86.31 129 ASN A C 1
ATOM 1021 O O . ASN A 1 129 ? -16.505 1.100 -1.538 1.00 86.31 129 ASN A O 1
ATOM 1025 N N . ALA A 1 130 ? -17.556 2.319 0.031 1.00 83.00 130 ALA A N 1
ATOM 1026 C CA . ALA A 1 130 ? -17.241 1.429 1.148 1.00 83.00 130 ALA A CA 1
ATOM 1027 C C . ALA A 1 130 ? -17.847 0.019 0.989 1.00 83.00 130 ALA A C 1
ATOM 1029 O O . ALA A 1 130 ? -17.252 -0.957 1.445 1.00 83.00 130 ALA A O 1
ATOM 1030 N N . SER A 1 131 ? -18.994 -0.107 0.309 1.00 89.19 131 SER A N 1
ATOM 1031 C CA . SER A 1 131 ? -19.648 -1.404 0.083 1.00 89.19 131 SER A CA 1
ATOM 1032 C C . SER A 1 131 ? -18.787 -2.364 -0.744 1.00 89.19 131 SER A C 1
ATOM 1034 O O . SER A 1 131 ? -18.659 -3.541 -0.407 1.00 89.19 131 SER A O 1
ATOM 1036 N N . GLU A 1 132 ? -18.094 -1.850 -1.763 1.00 93.75 132 GLU A N 1
ATOM 1037 C CA . GLU A 1 132 ? -17.180 -2.659 -2.568 1.00 93.75 132 GLU A CA 1
ATOM 1038 C C . GLU A 1 132 ? -15.940 -3.085 -1.778 1.00 93.75 132 GLU A C 1
ATOM 1040 O O . GLU A 1 132 ? -15.464 -4.212 -1.927 1.00 93.75 132 GLU A O 1
ATOM 1045 N N . ALA A 1 133 ? -15.448 -2.239 -0.870 1.00 93.88 133 ALA A N 1
ATOM 1046 C CA . ALA A 1 133 ? -14.359 -2.619 0.026 1.00 93.88 133 ALA A CA 1
ATOM 1047 C C . ALA A 1 133 ? -14.755 -3.807 0.919 1.00 93.88 133 ALA A C 1
ATOM 1049 O O . ALA A 1 133 ? -13.985 -4.763 1.062 1.00 93.88 133 ALA A O 1
ATOM 1050 N N . GLU A 1 134 ? -15.966 -3.789 1.485 1.00 91.75 134 GLU A N 1
ATOM 1051 C CA . GLU A 1 134 ? -16.490 -4.904 2.281 1.00 91.75 134 GLU A CA 1
ATOM 1052 C C . GLU A 1 134 ? -16.611 -6.189 1.454 1.00 91.75 134 GLU A C 1
ATOM 1054 O O . GLU A 1 134 ? -16.197 -7.254 1.924 1.00 91.75 134 GLU A O 1
ATOM 1059 N N . ASN A 1 135 ? -17.085 -6.092 0.208 1.00 93.75 135 ASN A N 1
ATOM 1060 C CA . ASN A 1 135 ? -17.157 -7.220 -0.723 1.00 93.75 135 ASN A CA 1
ATOM 1061 C C . ASN A 1 135 ? -15.769 -7.819 -1.003 1.00 93.75 135 ASN A C 1
ATOM 1063 O O . ASN A 1 135 ? -15.578 -9.037 -0.893 1.00 93.75 135 ASN A O 1
ATOM 1067 N N . ILE A 1 136 ? -14.777 -6.974 -1.302 1.00 94.94 136 ILE A N 1
ATOM 1068 C CA . ILE A 1 136 ? -13.395 -7.393 -1.581 1.00 94.94 136 ILE A CA 1
ATOM 1069 C C . ILE A 1 136 ? -12.791 -8.106 -0.373 1.00 94.94 136 ILE A C 1
ATOM 1071 O O . ILE A 1 136 ? -12.327 -9.245 -0.490 1.00 94.94 136 ILE A O 1
ATOM 1075 N N . PHE A 1 137 ? -12.831 -7.482 0.805 1.00 94.62 137 PHE A N 1
ATOM 1076 C CA . PHE A 1 137 ? -12.257 -8.078 2.010 1.00 94.62 137 PHE A CA 1
ATOM 1077 C C . PHE A 1 137 ? -13.046 -9.308 2.480 1.00 94.62 137 PHE A C 1
ATOM 1079 O O . PHE A 1 137 ? -12.461 -10.254 3.011 1.00 94.62 137 PHE A O 1
ATOM 1086 N N . GLY A 1 138 ? -14.360 -9.346 2.253 1.00 93.38 138 GLY A N 1
ATOM 1087 C CA . GLY A 1 138 ? -15.206 -10.513 2.497 1.00 93.38 138 GLY A CA 1
ATOM 1088 C C . GLY A 1 138 ? -14.804 -11.714 1.639 1.00 93.38 138 GLY A C 1
ATOM 1089 O O . GLY A 1 138 ? -14.652 -12.822 2.161 1.00 93.38 138 GLY A O 1
ATOM 1090 N N . ARG A 1 139 ? -14.552 -11.502 0.341 1.00 92.06 139 ARG A N 1
ATOM 1091 C CA . ARG A 1 139 ? -14.022 -12.532 -0.568 1.00 92.06 139 ARG A CA 1
ATOM 1092 C C . ARG A 1 139 ? -12.624 -12.984 -0.146 1.00 92.06 139 ARG A C 1
ATOM 1094 O O . ARG A 1 139 ? -12.380 -14.183 -0.027 1.00 92.06 139 ARG A O 1
ATOM 1101 N N . ALA A 1 140 ? -11.740 -12.043 0.163 1.00 92.12 140 ALA A N 1
ATOM 1102 C CA . ALA A 1 140 ? -10.363 -12.307 0.578 1.00 92.12 140 ALA A CA 1
ATOM 1103 C C . ALA A 1 140 ? -10.245 -13.079 1.905 1.00 92.12 140 ALA A C 1
ATOM 1105 O O . ALA A 1 140 ? -9.312 -13.859 2.120 1.00 92.12 140 ALA A O 1
ATOM 1106 N N . LYS A 1 141 ? -11.206 -12.917 2.821 1.00 89.44 141 LYS A N 1
ATOM 1107 C CA . LYS A 1 141 ? -11.278 -13.715 4.056 1.00 89.44 141 LYS A CA 1
ATOM 1108 C C . LYS A 1 141 ? -11.515 -15.199 3.778 1.00 89.44 141 LYS A C 1
ATOM 1110 O O . LYS A 1 141 ? -10.942 -16.015 4.493 1.00 89.44 141 LYS A O 1
ATOM 1115 N N . LYS A 1 142 ? -12.281 -15.532 2.733 1.00 88.31 142 LYS A N 1
ATOM 1116 C CA . LYS A 1 142 ? -12.561 -16.914 2.300 1.00 88.31 142 LYS A CA 1
ATOM 1117 C C . LYS A 1 142 ? -11.389 -17.553 1.544 1.00 88.31 142 LYS A C 1
ATOM 1119 O O . LYS A 1 142 ? -11.340 -18.772 1.416 1.00 88.31 142 LYS A O 1
ATOM 1124 N N . GLN A 1 143 ? -10.449 -16.746 1.053 1.00 87.44 143 GLN A N 1
ATOM 1125 C CA . GLN A 1 143 ? -9.243 -17.220 0.377 1.00 87.44 143 GLN A CA 1
ATOM 1126 C C . GLN A 1 143 ? -8.163 -17.662 1.374 1.00 87.44 143 GLN A C 1
ATOM 1128 O O . GLN A 1 143 ? -7.968 -17.060 2.440 1.00 87.44 143 GLN A O 1
ATOM 1133 N N . ARG A 1 144 ? -7.428 -18.710 0.987 1.00 85.44 144 ARG A N 1
ATOM 1134 C CA . ARG A 1 144 ? -6.278 -19.244 1.723 1.00 85.44 144 ARG A CA 1
ATOM 1135 C C . ARG A 1 144 ? -4.991 -18.555 1.269 1.00 85.44 144 ARG A C 1
ATOM 1137 O O . ARG A 1 144 ? -4.245 -19.100 0.468 1.00 85.44 144 ARG A O 1
ATOM 1144 N N . PHE A 1 145 ? -4.754 -17.355 1.786 1.00 89.94 145 PHE A N 1
ATOM 1145 C CA . PHE A 1 145 ? -3.421 -16.750 1.757 1.00 89.94 145 PHE A CA 1
ATOM 1146 C C . PHE A 1 145 ? -2.535 -17.380 2.840 1.00 89.94 145 PHE A C 1
ATOM 1148 O O . PHE A 1 145 ? -3.075 -17.748 3.892 1.00 89.94 145 PHE A O 1
ATOM 1155 N N . PRO A 1 146 ? -1.207 -17.455 2.641 1.00 90.00 146 PRO A N 1
ATOM 1156 C CA . PRO A 1 146 ? -0.274 -17.718 3.732 1.00 90.00 146 PRO A CA 1
ATOM 1157 C C . PRO A 1 146 ? -0.531 -16.753 4.897 1.00 90.00 146 PRO A C 1
ATOM 1159 O O . PRO A 1 146 ? -0.768 -15.563 4.685 1.00 90.00 146 PRO A O 1
ATOM 1162 N N . GLU A 1 147 ? -0.536 -17.258 6.133 1.00 85.12 147 GLU A N 1
ATOM 1163 C CA . GLU A 1 147 ? -0.969 -16.483 7.307 1.00 85.12 147 GLU A CA 1
ATOM 1164 C C . GLU A 1 147 ? -0.127 -15.216 7.523 1.00 85.12 147 GLU A C 1
ATOM 1166 O O . GLU A 1 147 ? -0.674 -14.154 7.836 1.00 85.12 147 GLU A O 1
ATOM 1171 N N . GLU A 1 148 ? 1.183 -15.315 7.301 1.00 88.00 148 GLU A N 1
ATOM 1172 C CA . GLU A 1 148 ? 2.115 -14.191 7.409 1.00 88.00 148 GLU A CA 1
ATOM 1173 C C . GLU A 1 148 ? 1.808 -13.099 6.376 1.00 88.00 148 GLU A C 1
ATOM 1175 O O . GLU A 1 148 ? 1.651 -11.929 6.731 1.00 88.00 148 GLU A O 1
ATOM 1180 N N . GLU A 1 149 ? 1.626 -13.477 5.110 1.00 88.44 149 GLU A N 1
ATOM 1181 C CA . GLU A 1 149 ? 1.321 -12.538 4.026 1.00 88.44 149 GLU A CA 1
ATOM 1182 C C . GLU A 1 149 ? -0.064 -11.899 4.189 1.00 88.44 149 GLU A C 1
ATOM 1184 O O . GLU A 1 149 ? -0.252 -10.707 3.944 1.00 88.44 149 GLU A O 1
ATOM 1189 N N . ALA A 1 150 ? -1.042 -12.671 4.669 1.00 87.62 150 ALA A N 1
ATOM 1190 C CA . ALA A 1 150 ? -2.403 -12.202 4.906 1.00 87.62 150 ALA A CA 1
ATOM 1191 C C . ALA A 1 150 ? -2.476 -11.079 5.951 1.00 87.62 150 ALA A C 1
ATOM 1193 O O . ALA A 1 150 ? -3.370 -10.227 5.893 1.00 87.62 150 ALA A O 1
ATOM 1194 N N . ARG A 1 151 ? -1.572 -11.108 6.936 1.00 88.19 151 ARG A N 1
ATOM 1195 C CA . ARG A 1 151 ? -1.491 -10.132 8.031 1.00 88.19 151 ARG A CA 1
ATOM 1196 C C . ARG A 1 151 ? -0.499 -9.009 7.757 1.00 88.19 151 ARG A C 1
ATOM 1198 O O . ARG A 1 151 ? -0.512 -8.012 8.479 1.00 88.19 151 ARG A O 1
ATOM 1205 N N . GLN A 1 152 ? 0.334 -9.139 6.730 1.00 94.31 152 GLN A N 1
ATOM 1206 C CA . GLN A 1 152 ? 1.291 -8.109 6.375 1.00 94.31 152 GLN A CA 1
ATOM 1207 C C . GLN A 1 152 ? 0.570 -6.834 5.925 1.00 94.31 152 GLN A C 1
ATOM 1209 O O . GLN A 1 152 ? -0.368 -6.857 5.126 1.00 94.31 152 GLN A O 1
ATOM 1214 N N . ILE A 1 153 ? 1.036 -5.691 6.429 1.00 96.38 153 ILE A N 1
ATOM 1215 C CA . ILE A 1 153 ? 0.574 -4.385 5.963 1.00 96.38 153 ILE A CA 1
ATOM 1216 C C . ILE A 1 153 ? 1.215 -4.104 4.608 1.00 96.38 153 ILE A C 1
ATOM 1218 O O . ILE A 1 153 ? 2.389 -3.743 4.527 1.00 96.38 153 ILE A O 1
ATOM 1222 N N . THR A 1 154 ? 0.427 -4.243 3.551 1.00 94.88 154 THR A N 1
ATOM 1223 C CA . THR A 1 154 ? 0.889 -4.139 2.160 1.00 94.88 154 THR A CA 1
ATOM 1224 C C . THR A 1 154 ? 0.375 -2.872 1.472 1.00 94.88 154 THR A C 1
ATOM 1226 O O . THR A 1 154 ? 0.952 -2.418 0.477 1.00 94.88 154 THR A O 1
ATOM 1229 N N . PHE A 1 155 ? -0.630 -2.209 2.057 1.00 97.31 155 PHE A N 1
ATOM 1230 C CA . PHE A 1 155 ? -1.087 -0.894 1.624 1.00 97.31 155 PHE A CA 1
ATOM 1231 C C . PHE A 1 155 ? -1.200 0.090 2.797 1.00 97.31 155 PHE A C 1
ATOM 1233 O O . PHE A 1 155 ? -1.972 -0.097 3.734 1.00 97.31 155 PHE A O 1
ATOM 1240 N N . LYS A 1 156 ? -0.407 1.164 2.733 1.00 96.56 156 LYS A N 1
ATOM 1241 C CA . LYS A 1 156 ? -0.479 2.326 3.629 1.00 96.56 156 LYS A CA 1
ATOM 1242 C C . LYS A 1 156 ? -0.783 3.547 2.762 1.00 96.56 156 LYS A C 1
ATOM 1244 O O . LYS A 1 156 ? 0.133 4.011 2.076 1.00 96.56 156 LYS A O 1
ATOM 1249 N N . PRO A 1 157 ? -2.040 4.004 2.703 1.00 95.19 157 PRO A N 1
ATOM 1250 C CA . PRO A 1 157 ? -2.413 5.112 1.840 1.00 95.19 157 PRO A CA 1
ATOM 1251 C C . PRO A 1 157 ? -1.765 6.414 2.317 1.00 95.19 157 PRO A C 1
ATOM 1253 O O . PRO A 1 157 ? -1.531 6.626 3.512 1.00 95.19 157 PRO A O 1
ATOM 1256 N N . LYS A 1 158 ? -1.484 7.282 1.351 1.00 94.31 158 LYS A N 1
ATOM 1257 C CA . LYS A 1 158 ? -1.034 8.649 1.587 1.00 94.31 158 LYS A CA 1
ATOM 1258 C C . LYS A 1 158 ? -2.202 9.600 1.411 1.00 94.31 158 LYS A C 1
ATOM 1260 O O . LYS A 1 158 ? -3.159 9.270 0.711 1.00 94.31 158 LYS A O 1
ATOM 1265 N N . ASP A 1 159 ? -2.123 10.746 2.070 1.00 94.12 159 ASP A N 1
ATOM 1266 C CA . ASP A 1 159 ? -3.033 11.841 1.768 1.00 94.12 159 ASP A CA 1
ATOM 1267 C C . ASP A 1 159 ? -2.817 12.244 0.301 1.00 94.12 159 ASP A C 1
ATOM 1269 O O . ASP A 1 159 ? -1.681 12.421 -0.138 1.00 94.12 159 ASP A O 1
ATOM 1273 N N . LEU A 1 160 ? -3.894 12.299 -0.482 1.00 93.62 160 LEU A N 1
ATOM 1274 C CA . LEU A 1 160 ? -3.795 12.600 -1.908 1.00 93.62 160 LEU A CA 1
ATOM 1275 C C . LEU A 1 160 ? -3.441 14.072 -2.158 1.00 93.62 160 LEU A C 1
ATOM 1277 O O . LEU A 1 160 ? -2.845 14.372 -3.186 1.00 93.62 160 LEU A O 1
ATOM 1281 N N . ALA A 1 161 ? -3.757 14.971 -1.220 1.00 92.31 161 ALA A N 1
ATOM 1282 C CA . ALA A 1 161 ? -3.372 16.380 -1.275 1.00 92.31 161 ALA A CA 1
ATOM 1283 C C . ALA A 1 161 ? -1.956 16.626 -0.724 1.00 92.31 161 ALA A C 1
ATOM 1285 O O . ALA A 1 161 ? -1.275 17.552 -1.161 1.00 92.31 161 ALA A O 1
ATOM 1286 N N . ASP A 1 162 ? -1.489 15.790 0.211 1.00 93.44 162 ASP A N 1
ATOM 1287 C CA . ASP A 1 162 ? -0.106 15.802 0.705 1.00 93.44 162 ASP A CA 1
ATOM 1288 C C . ASP A 1 162 ? 0.471 14.374 0.780 1.00 93.44 162 ASP A C 1
ATOM 1290 O O . ASP A 1 162 ? 0.464 13.741 1.844 1.00 93.44 162 ASP A O 1
ATOM 1294 N N . PRO A 1 163 ? 1.056 13.866 -0.323 1.00 91.06 163 PRO A N 1
ATOM 1295 C CA . PRO A 1 163 ? 1.551 12.489 -0.410 1.00 91.06 163 PRO A CA 1
ATOM 1296 C C . PRO A 1 163 ? 2.704 12.147 0.546 1.00 91.06 163 PRO A C 1
ATOM 1298 O O . PRO A 1 163 ? 3.159 10.999 0.606 1.00 91.06 163 PRO A O 1
ATOM 1301 N N . ILE A 1 164 ? 3.219 13.128 1.292 1.00 91.19 164 ILE A N 1
ATOM 1302 C CA . ILE A 1 164 ? 4.200 12.913 2.356 1.00 91.19 164 ILE A CA 1
ATOM 1303 C C . ILE A 1 164 ? 3.505 12.344 3.600 1.00 91.19 164 ILE A C 1
ATOM 1305 O O . ILE A 1 164 ? 4.065 11.475 4.283 1.00 91.19 164 ILE A O 1
ATOM 1309 N N . ARG A 1 165 ? 2.274 12.782 3.875 1.00 94.31 165 ARG A N 1
ATOM 1310 C CA . ARG A 1 165 ? 1.516 12.440 5.079 1.00 94.31 165 ARG A CA 1
ATOM 1311 C C . ARG A 1 165 ? 0.758 11.131 4.914 1.00 94.31 165 ARG A C 1
ATOM 1313 O O . ARG A 1 165 ? 0.278 10.777 3.840 1.00 94.31 165 ARG A O 1
ATOM 1320 N N . ASN A 1 166 ? 0.661 10.387 6.012 1.00 95.06 166 ASN A N 1
ATOM 1321 C CA . ASN A 1 166 ? -0.284 9.280 6.094 1.00 95.06 166 ASN A CA 1
ATOM 1322 C C . ASN A 1 166 ? -1.671 9.835 6.416 1.00 95.06 166 ASN A C 1
ATOM 1324 O O . ASN A 1 166 ? -1.788 10.851 7.103 1.00 95.06 166 ASN A O 1
ATOM 1328 N N . ILE A 1 167 ? -2.708 9.118 5.997 1.00 95.44 167 ILE A N 1
ATOM 1329 C CA . ILE A 1 167 ? -4.074 9.454 6.385 1.00 95.44 167 ILE A CA 1
ATOM 1330 C C . ILE A 1 167 ? -4.276 9.070 7.856 1.00 95.44 167 ILE A C 1
ATOM 1332 O O . ILE A 1 167 ? -4.039 7.928 8.265 1.00 95.44 167 ILE A O 1
ATOM 1336 N N . ILE A 1 168 ? -4.718 10.043 8.645 1.00 96.19 168 ILE A N 1
ATOM 1337 C CA . ILE A 1 168 ? -5.098 9.870 10.045 1.00 96.19 168 ILE A CA 1
ATOM 1338 C C . ILE A 1 168 ? -6.607 10.058 10.135 1.00 96.19 168 ILE A C 1
ATOM 1340 O O . ILE A 1 168 ? -7.157 10.982 9.541 1.00 96.19 168 ILE A O 1
ATOM 1344 N N . THR A 1 169 ? -7.279 9.193 10.885 1.00 96.12 169 THR A N 1
ATOM 1345 C CA . THR A 1 169 ? -8.724 9.278 11.105 1.00 96.12 169 THR A CA 1
ATOM 1346 C C . THR A 1 169 ? -9.058 9.127 12.583 1.00 96.12 169 THR A C 1
ATOM 1348 O O . THR A 1 169 ? -8.199 8.790 13.404 1.00 96.12 169 THR A O 1
ATOM 1351 N N . ILE A 1 170 ? -10.317 9.404 12.906 1.00 97.81 170 ILE A N 1
ATOM 1352 C CA . ILE A 1 170 ? -10.910 9.182 14.218 1.00 97.81 170 ILE A CA 1
ATOM 1353 C C . ILE A 1 170 ? -11.973 8.099 14.061 1.00 97.81 170 ILE A C 1
ATOM 1355 O O . ILE A 1 170 ? -12.728 8.082 13.084 1.00 97.81 170 ILE A O 1
ATOM 1359 N N . GLY A 1 171 ? -12.037 7.195 15.028 1.00 97.56 171 GLY A N 1
ATOM 1360 C CA . GLY A 1 171 ? -13.088 6.196 15.094 1.00 97.56 171 GLY A CA 1
ATOM 1361 C C . GLY A 1 171 ? -13.432 5.812 16.522 1.00 97.56 171 GLY A C 1
ATOM 1362 O O . GLY A 1 171 ? -12.672 6.064 17.453 1.00 97.56 171 GLY A O 1
ATOM 1363 N N . THR A 1 172 ? -14.590 5.188 16.672 1.00 98.25 172 THR A N 1
ATOM 1364 C CA . THR A 1 172 ? -15.127 4.743 17.957 1.00 98.25 172 THR A CA 1
ATOM 1365 C C . THR A 1 172 ? -14.888 3.251 18.124 1.00 98.25 172 THR A C 1
ATOM 1367 O O . THR A 1 172 ? -15.126 2.479 17.193 1.00 98.25 172 THR A O 1
ATOM 1370 N N . VAL A 1 173 ? -14.441 2.813 19.300 1.00 98.06 173 VAL A N 1
ATOM 1371 C CA . VAL A 1 173 ? -14.363 1.383 19.626 1.00 98.06 173 VAL A CA 1
ATOM 1372 C C . VAL A 1 173 ? -15.778 0.812 19.716 1.00 98.06 173 VAL A C 1
ATOM 1374 O O . VAL A 1 173 ? -16.551 1.199 20.587 1.00 98.06 173 VAL A O 1
ATOM 1377 N N . ILE A 1 174 ? -16.111 -0.113 18.817 1.00 97.94 174 ILE A N 1
ATOM 1378 C CA . ILE A 1 174 ? -17.432 -0.759 18.746 1.00 97.94 174 ILE A CA 1
ATOM 1379 C C . ILE A 1 174 ? -17.422 -2.213 19.219 1.00 97.94 174 ILE A C 1
ATOM 1381 O O . ILE A 1 174 ? -18.483 -2.779 19.445 1.00 97.94 174 ILE A O 1
ATOM 1385 N N . VAL A 1 175 ? -16.244 -2.837 19.323 1.00 97.31 175 VAL A N 1
ATOM 1386 C CA . VAL A 1 175 ? -16.092 -4.175 19.908 1.00 97.31 175 VAL A CA 1
ATOM 1387 C C . VAL A 1 175 ? -14.815 -4.214 20.725 1.00 97.31 175 VAL A C 1
ATOM 1389 O O . VAL A 1 175 ? -13.735 -3.918 20.203 1.00 97.31 175 VAL A O 1
ATOM 1392 N N . PHE A 1 176 ? -14.940 -4.670 21.966 1.00 95.81 176 PHE A N 1
ATOM 1393 C CA . PHE A 1 176 ? -13.815 -5.019 22.824 1.00 95.81 176 PHE A CA 1
ATOM 1394 C C . PHE A 1 176 ? -13.649 -6.543 22.935 1.00 95.81 176 PHE A C 1
ATOM 1396 O O . PHE A 1 176 ? -14.586 -7.267 23.283 1.00 95.81 176 PHE A O 1
ATOM 1403 N N . LYS A 1 177 ? -12.440 -7.049 22.667 1.00 94.88 177 LYS A N 1
ATOM 1404 C CA . LYS A 1 177 ? -12.028 -8.431 22.956 1.00 94.88 177 LYS A CA 1
ATOM 1405 C C . LYS A 1 177 ? -10.668 -8.441 23.640 1.00 94.88 177 LYS A C 1
ATOM 1407 O O . LYS A 1 177 ? -9.884 -7.509 23.510 1.00 94.88 177 LYS A O 1
ATOM 1412 N N . SER A 1 178 ? -10.356 -9.542 24.320 1.00 92.06 178 SER A N 1
ATOM 1413 C CA . SER A 1 178 ? -9.088 -9.715 25.042 1.00 92.06 178 SER A CA 1
ATOM 1414 C C . SER A 1 178 ? -7.841 -9.608 24.157 1.00 92.06 178 SER A C 1
ATOM 1416 O O . SER A 1 178 ? -6.760 -9.340 24.672 1.00 92.06 178 SER A O 1
ATOM 1418 N N . THR A 1 179 ? -7.971 -9.800 22.843 1.00 93.56 179 THR A N 1
ATOM 1419 C CA . THR A 1 179 ? -6.847 -9.789 21.897 1.00 93.56 179 THR A CA 1
ATOM 1420 C C . THR A 1 179 ? -6.923 -8.671 20.860 1.00 93.56 179 THR A C 1
ATOM 1422 O O . THR A 1 179 ? -5.944 -8.447 20.152 1.00 93.56 179 THR A O 1
ATOM 1425 N N . TYR A 1 180 ? -8.052 -7.962 20.746 1.00 95.38 180 TYR A N 1
ATOM 1426 C CA . TYR A 1 180 ? -8.220 -6.924 19.731 1.00 95.38 180 TYR A CA 1
ATOM 1427 C C . TYR A 1 180 ? -9.350 -5.938 20.044 1.00 95.38 180 TYR A C 1
ATOM 1429 O O . TYR A 1 180 ? -10.281 -6.240 20.791 1.00 95.38 180 TYR A O 1
ATOM 1437 N N . LEU A 1 181 ? -9.297 -4.786 19.376 1.00 97.38 181 LEU A N 1
ATOM 1438 C CA . LEU A 1 181 ? -10.383 -3.812 19.286 1.00 97.38 181 LEU A CA 1
ATOM 1439 C C . LEU A 1 181 ? -10.880 -3.719 17.843 1.00 97.38 181 LEU A C 1
ATOM 1441 O O . LEU A 1 181 ? -10.080 -3.747 16.902 1.00 97.38 181 LEU A O 1
ATOM 1445 N N . LEU A 1 182 ? -12.194 -3.577 17.668 1.00 97.69 182 LEU A N 1
ATOM 1446 C CA . LEU A 1 182 ? -12.785 -3.162 16.397 1.00 97.69 182 LEU A CA 1
ATOM 1447 C C . LEU A 1 182 ? -13.195 -1.697 16.497 1.00 97.69 182 LEU A C 1
ATOM 1449 O O . LEU A 1 182 ? -13.963 -1.323 17.384 1.00 97.69 182 LEU A O 1
ATOM 1453 N N . ILE A 1 183 ? -12.690 -0.884 15.579 1.00 98.00 183 ILE A N 1
ATOM 1454 C CA . ILE A 1 183 ? -12.859 0.565 15.570 1.00 98.00 183 ILE A CA 1
ATOM 1455 C C . ILE A 1 183 ? -13.673 0.949 14.336 1.00 98.00 183 ILE A C 1
ATOM 1457 O O . ILE A 1 183 ? -13.311 0.592 13.216 1.00 98.00 183 ILE A O 1
ATOM 1461 N N . GLN A 1 184 ? -14.770 1.676 14.522 1.00 96.75 184 GLN A N 1
ATOM 1462 C CA . GLN A 1 184 ? -15.600 2.205 13.444 1.00 96.75 184 GLN A CA 1
ATOM 1463 C C . GLN A 1 184 ? -15.197 3.651 13.145 1.00 96.75 184 GLN A C 1
ATOM 1465 O O . GLN A 1 184 ? -15.427 4.545 13.956 1.00 96.75 184 GLN A O 1
ATOM 1470 N N . SER A 1 185 ? -14.628 3.893 11.965 1.00 94.88 185 SER A N 1
ATOM 1471 C CA . SER A 1 185 ? -14.500 5.232 11.386 1.00 94.88 185 SER A CA 1
ATOM 1472 C C . SER A 1 185 ? -15.797 5.596 10.668 1.00 94.88 185 SER A C 1
ATOM 1474 O O . SER A 1 185 ? -16.370 4.774 9.947 1.00 94.88 185 SER A O 1
ATOM 1476 N N . LYS A 1 186 ? -16.254 6.841 10.833 1.00 90.38 186 LYS A N 1
ATOM 1477 C CA . LYS A 1 186 ? -17.425 7.356 10.107 1.00 90.38 186 LYS A CA 1
ATOM 1478 C C . LYS A 1 186 ? -17.179 7.410 8.597 1.00 90.38 186 LYS A C 1
ATOM 1480 O O . LYS A 1 186 ? -18.110 7.215 7.828 1.00 90.38 186 LYS A O 1
ATOM 1485 N N . GLN A 1 187 ? -15.939 7.679 8.190 1.00 89.12 187 GLN A N 1
ATOM 1486 C CA . GLN A 1 187 ? -15.590 7.916 6.791 1.00 89.12 187 GLN A CA 1
ATOM 1487 C C . GLN A 1 187 ? -15.104 6.651 6.082 1.00 89.12 187 GLN A C 1
ATOM 1489 O O . GLN A 1 187 ? -15.444 6.433 4.928 1.00 89.12 187 GLN A O 1
ATOM 1494 N N . PHE A 1 188 ? -14.317 5.816 6.766 1.00 91.25 188 PHE A N 1
ATOM 1495 C CA . PHE A 1 188 ? -13.556 4.747 6.107 1.00 91.25 188 PHE A CA 1
ATOM 1496 C C . PHE A 1 188 ? -13.942 3.335 6.559 1.00 91.25 188 PHE A C 1
ATOM 1498 O O . PHE A 1 188 ? -13.242 2.375 6.258 1.00 91.25 188 PHE A O 1
ATOM 1505 N N . GLY A 1 189 ? -15.032 3.185 7.313 1.00 91.38 189 GLY A N 1
ATOM 1506 C CA . GLY A 1 189 ? -15.497 1.875 7.758 1.00 91.38 189 GLY A CA 1
ATOM 1507 C C . GLY A 1 189 ? -14.723 1.327 8.961 1.00 91.38 189 GLY A C 1
ATOM 1508 O O . GLY A 1 189 ? -14.343 2.065 9.871 1.00 91.38 189 GLY A O 1
ATOM 1509 N N . LYS A 1 190 ? -14.555 0.002 9.008 1.00 94.81 190 LYS A N 1
ATOM 1510 C CA . LYS A 1 190 ? -14.067 -0.724 10.192 1.00 94.81 190 LYS A CA 1
ATOM 1511 C C . LYS A 1 190 ? -12.570 -1.016 10.118 1.00 94.81 190 LYS A C 1
ATOM 1513 O O . LYS A 1 190 ? -12.079 -1.529 9.115 1.00 94.81 190 LYS A O 1
ATOM 1518 N N . PHE A 1 191 ? -11.881 -0.793 11.232 1.00 96.88 191 PHE A N 1
ATOM 1519 C CA . PHE A 1 191 ? -10.454 -1.046 11.404 1.00 96.88 191 PHE A CA 1
ATOM 1520 C C . PHE A 1 191 ? -10.204 -1.940 12.611 1.00 96.88 191 PHE A C 1
ATOM 1522 O O . PHE A 1 191 ? -10.806 -1.766 13.670 1.00 96.88 191 PHE A O 1
ATOM 1529 N N . LEU A 1 192 ? -9.296 -2.895 12.452 1.00 96.88 192 LEU A N 1
ATOM 1530 C CA . LEU A 1 192 ? -8.868 -3.789 13.517 1.00 96.88 192 LEU A CA 1
ATOM 1531 C C . LEU A 1 192 ? -7.592 -3.251 14.178 1.00 96.88 192 LEU A C 1
ATOM 1533 O O . LEU A 1 192 ? -6.657 -2.829 13.497 1.00 96.88 192 LEU A O 1
ATOM 1537 N N . TYR A 1 193 ? -7.533 -3.308 15.504 1.00 97.06 193 TYR A N 1
ATOM 1538 C CA . TYR A 1 193 ? -6.320 -3.060 16.278 1.00 97.06 193 TYR A CA 1
ATOM 1539 C C . TYR A 1 193 ? -5.997 -4.291 17.127 1.00 97.06 193 TYR A C 1
ATOM 1541 O O . TYR A 1 193 ? -6.834 -4.745 17.900 1.00 97.06 193 TYR A O 1
ATOM 1549 N N . LEU A 1 194 ? -4.793 -4.849 16.976 1.00 94.19 194 LEU A N 1
ATOM 1550 C CA . LEU A 1 194 ? -4.396 -6.154 17.536 1.00 94.19 194 LEU A CA 1
ATOM 1551 C C . LEU A 1 194 ? -3.900 -6.075 18.991 1.00 94.19 194 LEU A C 1
ATOM 1553 O O . LEU A 1 194 ? -2.944 -6.744 19.375 1.00 94.19 194 LEU A O 1
ATOM 1557 N N . SER A 1 195 ? -4.509 -5.204 19.790 1.00 94.44 195 SER A N 1
ATOM 1558 C CA . SER A 1 195 ? -4.244 -5.082 21.221 1.00 94.44 195 SER A CA 1
ATOM 1559 C C . SER A 1 195 ? -5.471 -4.484 21.909 1.00 94.44 195 SER A C 1
ATOM 1561 O O . SER A 1 195 ? -6.051 -3.542 21.376 1.00 94.44 195 SER A O 1
ATOM 1563 N N . PRO A 1 196 ? -5.866 -4.962 23.101 1.00 93.00 196 PRO A N 1
ATOM 1564 C CA . PRO A 1 196 ? -6.914 -4.321 23.898 1.00 93.00 196 PRO A CA 1
ATOM 1565 C C . PRO A 1 196 ? -6.423 -3.052 24.617 1.00 93.00 196 PRO A C 1
ATOM 1567 O O . PRO A 1 196 ? -7.219 -2.340 25.233 1.00 93.00 196 PRO A O 1
ATOM 1570 N N . LYS A 1 197 ? -5.107 -2.795 24.596 1.00 95.62 197 LYS A N 1
ATOM 1571 C CA . LYS A 1 197 ? -4.467 -1.669 25.275 1.00 95.62 197 LYS A CA 1
ATOM 1572 C C . LYS A 1 197 ? -3.988 -0.626 24.282 1.00 95.62 197 LYS A C 1
ATOM 1574 O O . LYS A 1 197 ? -3.239 -0.963 23.366 1.00 95.62 197 LYS A O 1
ATOM 1579 N N . VAL A 1 198 ? -4.333 0.627 24.539 1.00 95.62 198 VAL A N 1
ATOM 1580 C CA . VAL A 1 198 ? -3.805 1.811 23.856 1.00 95.62 198 VAL A CA 1
ATOM 1581 C C . VAL A 1 198 ? -3.025 2.617 24.889 1.00 95.62 198 VAL A C 1
ATOM 1583 O O . VAL A 1 198 ? -3.518 2.839 25.991 1.00 95.62 198 VAL A O 1
ATOM 1586 N N . GLU A 1 199 ? -1.776 2.975 24.577 1.00 93.38 199 GLU A N 1
ATOM 1587 C CA . GLU A 1 199 ? -0.892 3.720 25.498 1.00 93.38 199 GLU A CA 1
ATOM 1588 C C . GLU A 1 199 ? -0.775 3.062 26.893 1.00 93.38 199 GLU A C 1
ATOM 1590 O O . GLU A 1 199 ? -0.742 3.718 27.931 1.00 93.38 199 GLU A O 1
ATOM 1595 N N . GLY A 1 200 ? -0.765 1.724 26.925 1.00 92.44 200 GLY A N 1
ATOM 1596 C CA . GLY A 1 200 ? -0.689 0.928 28.155 1.00 92.44 200 GLY A CA 1
ATOM 1597 C C . GLY A 1 200 ? -2.005 0.791 28.934 1.00 92.44 200 GLY A C 1
ATOM 1598 O O . GLY A 1 200 ? -2.065 -0.013 29.866 1.00 92.44 200 GLY A O 1
ATOM 1599 N N . LYS A 1 201 ? -3.071 1.495 28.539 1.00 93.06 201 LYS A N 1
ATOM 1600 C CA . LYS A 1 201 ? -4.381 1.485 29.205 1.00 93.06 201 LYS A CA 1
ATOM 1601 C C . LYS A 1 201 ? -5.372 0.608 28.453 1.00 93.06 201 LYS A C 1
ATOM 1603 O O . LYS A 1 201 ? -5.417 0.637 27.226 1.00 93.06 201 LYS A O 1
ATOM 1608 N N . TYR A 1 202 ? -6.177 -0.161 29.183 1.00 92.12 202 TYR A N 1
ATOM 1609 C CA . TYR A 1 202 ? -7.310 -0.860 28.579 1.00 92.12 202 TYR A CA 1
ATOM 1610 C C . TYR A 1 202 ? -8.333 0.154 28.083 1.00 92.12 202 TYR A C 1
ATOM 1612 O O . TYR A 1 202 ? -8.712 1.067 28.814 1.00 92.12 202 TYR A O 1
ATOM 1620 N N . VAL A 1 203 ? -8.766 -0.025 26.842 1.00 93.81 203 VAL A N 1
ATOM 1621 C CA . VAL A 1 203 ? -9.767 0.833 26.213 1.00 93.81 203 VAL A CA 1
ATOM 1622 C C . VAL A 1 203 ? -11.129 0.161 26.299 1.00 93.81 203 VAL A C 1
ATOM 1624 O O . VAL A 1 203 ? -11.228 -1.047 26.110 1.00 93.81 203 VAL A O 1
ATOM 1627 N N . GLN A 1 204 ? -12.174 0.933 26.584 1.00 92.50 204 GLN A N 1
ATOM 1628 C CA . GLN A 1 204 ? -13.551 0.440 26.624 1.00 92.50 204 GLN A CA 1
ATOM 1629 C C . GLN A 1 204 ? -14.276 0.732 25.307 1.00 92.50 204 GLN A C 1
ATOM 1631 O O . GLN A 1 204 ? -13.850 1.575 24.512 1.00 92.50 204 GLN A O 1
ATOM 1636 N N . GLU A 1 205 ? -15.393 0.046 25.076 1.00 95.50 205 GLU A N 1
ATOM 1637 C CA . GLU A 1 205 ? -16.315 0.413 24.000 1.00 95.50 205 GLU A CA 1
ATOM 1638 C C . GLU A 1 205 ? -16.758 1.879 24.135 1.00 95.50 205 GLU A C 1
ATOM 1640 O O . GLU A 1 205 ? -16.720 2.456 25.219 1.00 95.50 205 GLU A O 1
ATOM 1645 N N . GLN A 1 206 ? -17.132 2.495 23.015 1.00 96.44 206 GLN A N 1
ATOM 1646 C CA . GLN A 1 206 ? -17.433 3.926 22.874 1.00 96.44 206 GLN A CA 1
ATOM 1647 C C . GLN A 1 206 ? -16.237 4.883 23.009 1.00 96.44 206 GLN A C 1
ATOM 1649 O O . GLN A 1 206 ? -16.380 6.069 22.715 1.00 96.44 206 GLN A O 1
ATOM 1654 N N . THR A 1 207 ? -15.038 4.399 23.351 1.00 97.00 207 THR A N 1
ATOM 1655 C CA . THR A 1 207 ? -13.842 5.256 23.369 1.00 97.00 207 THR A CA 1
ATOM 1656 C C . THR A 1 207 ? -13.500 5.741 21.962 1.00 97.00 207 THR A C 1
ATOM 1658 O O . THR A 1 207 ? -13.472 4.951 21.011 1.00 97.00 207 THR A O 1
ATOM 1661 N N . LEU A 1 208 ? -13.204 7.034 21.833 1.00 97.88 208 LEU A N 1
ATOM 1662 C CA . LEU A 1 208 ? -12.699 7.627 20.601 1.00 97.88 208 LEU A CA 1
ATOM 1663 C C . LEU A 1 208 ? -11.187 7.440 20.504 1.00 97.88 208 LEU A C 1
ATOM 1665 O O . LEU A 1 208 ? -10.443 7.745 21.433 1.00 97.88 208 LEU A O 1
ATOM 1669 N N . LEU A 1 209 ? -10.742 6.952 19.351 1.00 97.94 209 LEU A N 1
ATOM 1670 C CA . LEU A 1 209 ? -9.337 6.742 19.040 1.00 97.94 209 LEU A CA 1
ATOM 1671 C C . LEU A 1 209 ? -8.965 7.498 17.770 1.00 97.94 209 LEU A C 1
ATOM 1673 O O . LEU A 1 209 ? -9.670 7.427 16.760 1.00 97.94 209 LEU A O 1
ATOM 1677 N N . LYS A 1 210 ? -7.814 8.164 17.804 1.00 98.12 210 LYS A N 1
ATOM 1678 C CA . LYS A 1 210 ? -7.133 8.706 16.626 1.00 98.12 210 LYS A CA 1
ATOM 1679 C C . LYS A 1 210 ? -6.086 7.700 16.169 1.00 98.12 210 LYS A C 1
ATOM 1681 O O . LYS A 1 210 ? -5.334 7.203 16.997 1.00 98.12 210 LYS A O 1
ATOM 1686 N N . PHE A 1 211 ? -6.019 7.387 14.879 1.00 98.12 211 PHE A N 1
ATOM 1687 C CA . PHE A 1 211 ? -5.073 6.388 14.368 1.00 98.12 211 PHE A CA 1
ATOM 1688 C C . PHE A 1 211 ? -4.712 6.613 12.899 1.00 98.12 211 PHE A C 1
ATOM 1690 O O . PHE A 1 211 ? -5.446 7.248 12.141 1.00 98.12 211 PHE A O 1
ATOM 1697 N N . THR A 1 212 ? -3.568 6.063 12.488 1.00 97.94 212 THR A N 1
ATOM 1698 C CA . THR A 1 212 ? -3.163 6.000 11.078 1.00 97.94 212 THR A CA 1
ATOM 1699 C C . THR A 1 212 ? -3.804 4.787 10.415 1.00 97.94 212 THR A C 1
ATOM 1701 O O . THR A 1 212 ? -3.731 3.679 10.949 1.00 97.94 212 THR A O 1
ATOM 1704 N N . ILE A 1 213 ? -4.403 4.973 9.242 1.00 97.25 213 ILE A N 1
ATOM 1705 C CA . ILE A 1 213 ? -5.036 3.872 8.511 1.00 97.25 213 ILE A CA 1
ATOM 1706 C C . ILE A 1 213 ? -4.008 3.043 7.733 1.00 97.25 213 ILE A C 1
ATOM 1708 O O . ILE A 1 213 ? -3.036 3.559 7.174 1.00 97.25 213 ILE A O 1
ATOM 1712 N N . ALA A 1 214 ? -4.242 1.740 7.665 1.00 97.88 214 ALA A N 1
ATOM 1713 C CA . ALA A 1 214 ? -3.505 0.817 6.817 1.00 97.88 214 ALA A CA 1
ATOM 1714 C C . ALA A 1 214 ? -4.400 -0.355 6.412 1.00 97.88 214 ALA A C 1
ATOM 1716 O O . ALA A 1 214 ? -5.444 -0.574 7.018 1.00 97.88 214 ALA A O 1
ATOM 1717 N N . TYR A 1 215 ? -3.983 -1.122 5.411 1.00 97.69 215 TYR A N 1
ATOM 1718 C CA . TYR A 1 215 ? -4.731 -2.271 4.919 1.00 97.69 215 TYR A CA 1
ATOM 1719 C C . TYR A 1 215 ? -3.821 -3.481 4.718 1.00 97.69 215 TYR A C 1
ATOM 1721 O O . TYR A 1 215 ? -2.662 -3.371 4.296 1.00 97.69 215 TYR A O 1
ATOM 1729 N N . THR A 1 216 ? -4.391 -4.641 5.013 1.00 96.69 216 THR A N 1
ATOM 1730 C CA . THR A 1 216 ? -3.874 -5.964 4.660 1.00 96.69 216 THR A CA 1
ATOM 1731 C C . THR A 1 216 ? -4.866 -6.641 3.720 1.00 96.69 216 THR A C 1
ATOM 1733 O O . THR A 1 216 ? -5.960 -6.126 3.472 1.00 96.69 216 THR A O 1
ATOM 1736 N N . ALA A 1 217 ? -4.543 -7.845 3.249 1.00 95.44 217 ALA A N 1
ATOM 1737 C CA . ALA A 1 217 ? -5.495 -8.646 2.483 1.00 95.44 217 ALA A CA 1
ATOM 1738 C C . ALA A 1 217 ? -6.761 -9.019 3.286 1.00 95.44 217 ALA A C 1
ATOM 1740 O O . ALA A 1 217 ? -7.754 -9.458 2.712 1.00 95.44 217 ALA A O 1
ATOM 1741 N N . LYS A 1 218 ? -6.751 -8.867 4.619 1.00 93.75 218 LYS A N 1
ATOM 1742 C CA . LYS A 1 218 ? -7.879 -9.208 5.501 1.00 93.75 218 LYS A CA 1
ATOM 1743 C C . LYS A 1 218 ? -8.730 -8.003 5.922 1.00 93.75 218 LYS A C 1
ATOM 1745 O O . LYS A 1 218 ? -9.783 -8.216 6.530 1.00 93.75 218 LYS A O 1
ATOM 1750 N N . GLY A 1 219 ? -8.329 -6.779 5.577 1.00 95.19 219 GLY A N 1
ATOM 1751 C CA . GLY A 1 219 ? -9.098 -5.558 5.831 1.00 95.19 219 GLY A CA 1
ATOM 1752 C C . GLY A 1 219 ? -8.273 -4.406 6.400 1.00 95.19 219 GLY A C 1
ATOM 1753 O O . GLY A 1 219 ? -7.041 -4.416 6.359 1.00 95.19 219 GLY A O 1
ATOM 1754 N N . GLY A 1 220 ? -8.979 -3.405 6.929 1.00 96.75 220 GLY A N 1
ATOM 1755 C CA . GLY A 1 220 ? -8.384 -2.231 7.562 1.00 96.75 220 GLY A CA 1
ATOM 1756 C C . GLY A 1 220 ? -7.728 -2.543 8.910 1.00 96.75 220 GLY A C 1
ATOM 1757 O O . GLY A 1 220 ? -8.290 -3.252 9.748 1.00 96.75 220 GLY A O 1
ATOM 1758 N N . LEU A 1 221 ? -6.553 -1.961 9.136 1.00 97.44 221 LEU A N 1
ATOM 1759 C CA . LEU A 1 221 ? -5.819 -1.950 10.396 1.00 97.44 221 LEU A CA 1
ATOM 1760 C C . LEU A 1 221 ? -5.639 -0.519 10.907 1.00 97.44 221 LEU A C 1
ATOM 1762 O O . LEU A 1 221 ? -5.299 0.389 10.146 1.00 97.44 221 LEU A O 1
ATOM 1766 N N . ALA A 1 222 ? -5.819 -0.343 12.212 1.00 97.88 222 ALA A N 1
ATOM 1767 C CA . ALA A 1 222 ? -5.493 0.892 12.907 1.00 97.88 222 ALA A CA 1
ATOM 1768 C C . ALA A 1 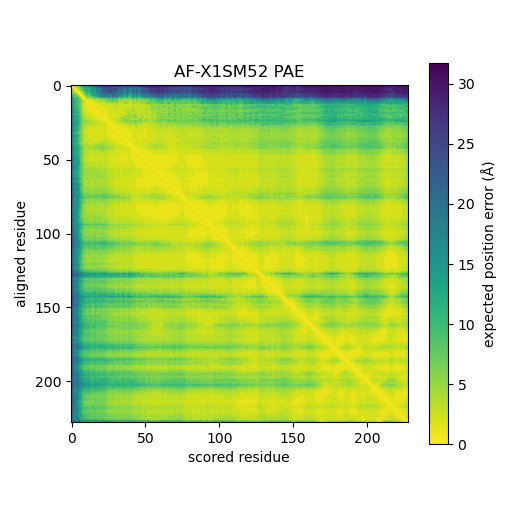222 ? -4.050 0.828 13.423 1.00 97.88 222 ALA A C 1
ATOM 1770 O O . ALA A 1 222 ? -3.705 -0.032 14.235 1.00 97.88 222 ALA A O 1
ATOM 1771 N N . LEU A 1 223 ? -3.197 1.736 12.949 1.00 97.50 223 LEU A N 1
ATOM 1772 C CA . LEU A 1 223 ? -1.810 1.858 13.390 1.00 97.50 223 LEU A CA 1
ATOM 1773 C C . LEU A 1 223 ? -1.662 3.020 14.363 1.00 97.50 223 LEU A C 1
ATOM 1775 O O . LEU A 1 223 ? -2.215 4.097 14.137 1.00 97.50 223 LEU A O 1
ATOM 1779 N N . TYR A 1 224 ? -0.851 2.802 15.397 1.00 96.06 224 TYR A N 1
ATOM 1780 C CA . TYR A 1 224 ? -0.500 3.814 16.397 1.00 96.06 224 TYR A CA 1
ATOM 1781 C C . TYR A 1 224 ? -1.731 4.539 16.974 1.00 96.06 224 TYR A C 1
ATOM 1783 O O . TYR A 1 224 ? -1.798 5.766 16.891 1.00 96.06 224 TYR A O 1
ATOM 1791 N N . PRO A 1 225 ? -2.746 3.811 17.483 1.00 97.19 225 PRO A N 1
ATOM 1792 C CA . PRO A 1 225 ? -3.899 4.470 18.073 1.00 97.19 225 PRO A CA 1
ATOM 1793 C C . PRO A 1 225 ? -3.492 5.286 19.304 1.00 97.19 225 PRO A C 1
ATOM 1795 O O . PRO A 1 225 ? -2.616 4.867 20.061 1.00 97.19 225 PRO A O 1
ATOM 1798 N N . SER A 1 226 ? -4.168 6.411 19.511 1.00 97.56 226 SER A N 1
ATOM 1799 C CA . SER A 1 226 ? -4.104 7.242 20.715 1.00 97.56 226 SER A CA 1
ATOM 1800 C C . SER A 1 226 ? -5.521 7.589 21.171 1.00 97.56 226 SER A C 1
ATOM 1802 O O . SER A 1 226 ? -6.420 7.738 20.335 1.00 97.56 226 SER A O 1
ATOM 1804 N N . ILE A 1 227 ? -5.729 7.717 22.481 1.00 96.75 227 ILE A N 1
ATOM 1805 C CA . ILE A 1 227 ? -7.026 8.116 23.049 1.00 96.75 227 ILE A CA 1
ATOM 1806 C C . ILE A 1 227 ? -7.236 9.619 22.805 1.00 96.75 227 ILE A C 1
ATOM 1808 O O . ILE A 1 227 ? -6.269 10.383 22.809 1.00 96.75 227 ILE A O 1
ATOM 1812 N N . ILE A 1 228 ? -8.482 10.019 22.536 1.00 92.44 228 ILE A N 1
ATOM 1813 C CA . ILE A 1 228 ? -8.904 11.423 22.391 1.00 92.44 228 ILE A CA 1
ATOM 1814 C C . ILE A 1 228 ? -9.642 11.862 23.649 1.00 92.44 228 ILE A C 1
ATOM 1816 O O . ILE A 1 228 ? -10.495 11.074 24.116 1.00 92.44 228 ILE A O 1
#

Foldseek 3Di:
DCVVVPPPAPLVVLQVVLVVCVVVVNPVVSLVSLVVSCVSPVPDQPSLLVNLVVCVVVVVLVSNLVSLVVCLVPPLPCLSSLLSNLLSVCLVVVANPVSLVSNCSNVVPLLLAFLSLFSNLQSCLQHPRPVVSCVSLVVLVVDDDDPVQQPDFNWFHANSVGNVHTDKFKWWFADADQQWTWTQTPRRGIAIEGHCDQPNDGDDGRWMWIFGWTTTSNGIHGHNIDTD